Protein AF-A0A939BSU2-F1 (afdb_monomer_lite)

Secondary structure (DSSP, 8-state):
---HHHHHHHHHHHHHHHHHHHHHHHHHHTTTTTTT--HHHHHHHHHHHHHHHHHHHHHHHHHHHT-SS-------TTTS-----HHHIIIIIHHHHHTTTTTTTHHHHHHHTT----TT-STT---EEEESS-HHHH--SHHHHHHH-S---S---SEEEE-SS-EEEEEE-SS----HHHHHHHHHHHHHHHHHHHHHTT--GGGEEEEEEE-HHHHHHTGGG-TTSEEEEHHHHHHHHTTTS-HHHHHHHHHHHHTHHHHS------TT-SEEEEHHHHHHHHTSSS-S-SEEE-TTGGG-HHHHHHHHTSGGGTSEEEEESSPPPTT-TTEEEHHHHHHHHHTTS--

Organism: NCBI:txid2803858

Sequence (351 aa):
MTSHEDLHQTATHAQHLFERAAGIAEQVAKGEWDDNLSEGEATNLAAALSEAAEVARAVRADAGALKHGAPVDVQWRGLLPLNRKERFYTGTVFPALTTSTGFWHLPRLLDLFGLDVDAQAGSSAQVQFLTEYGFAESVYTDADKAKWGEEFTRETPDIVLVGCDWLLAIEAKMFHAPSAASLNEQMAAQAPIIEHWRQVLDLPTENVAHALLLPERLATRERNGLTSHLVVTWEALLDAFRPVAPPYWTSVLAEALERHEELESKTISMPNAQGRMTGAEIVADALSPSPLVAFVGRVGGATGARFAEDISTGTWQSALYQVRAEPVAASNPNWMPVEAFLHAVGDQSAP

Structure (mmCIF, N/CA/C/O backbone):
data_AF-A0A939BSU2-F1
#
_entry.id   AF-A0A939BSU2-F1
#
loop_
_atom_site.group_PDB
_atom_site.id
_atom_site.type_symbol
_atom_site.label_atom_id
_atom_site.label_alt_id
_atom_site.label_comp_id
_atom_site.label_asym_id
_atom_site.label_entity_id
_atom_site.label_seq_id
_atom_site.pdbx_PDB_ins_code
_atom_site.Cartn_x
_atom_site.Cartn_y
_atom_site.Cartn_z
_atom_site.occupancy
_atom_site.B_iso_or_equiv
_atom_site.auth_seq_id
_atom_site.auth_comp_id
_atom_site.auth_asym_id
_atom_site.auth_atom_id
_atom_site.pdbx_PDB_model_num
ATOM 1 N N . MET A 1 1 ? 19.139 32.001 -25.162 1.00 39.94 1 MET A N 1
ATOM 2 C CA . MET A 1 1 ? 17.991 31.295 -24.564 1.00 39.94 1 MET A CA 1
ATOM 3 C C . MET A 1 1 ? 17.344 30.505 -25.679 1.00 39.94 1 MET A C 1
ATOM 5 O O . MET A 1 1 ? 16.691 31.109 -26.517 1.00 39.94 1 MET A O 1
ATOM 9 N N . THR A 1 2 ? 17.622 29.208 -25.752 1.00 43.38 2 THR A N 1
ATOM 10 C CA . THR A 1 2 ? 16.881 28.266 -26.601 1.00 43.38 2 THR A CA 1
ATOM 11 C C . THR A 1 2 ? 15.435 28.250 -26.111 1.00 43.38 2 THR A C 1
ATOM 13 O O . THR A 1 2 ? 15.200 28.248 -24.900 1.00 43.38 2 THR A O 1
ATOM 16 N N . SER A 1 3 ? 14.470 28.364 -27.018 1.00 48.41 3 SER A N 1
ATOM 17 C CA . SER A 1 3 ? 13.062 28.442 -26.634 1.00 48.41 3 SER A CA 1
ATOM 18 C C . SER A 1 3 ? 12.576 27.080 -26.116 1.00 48.41 3 SER A C 1
ATOM 20 O O . SER A 1 3 ? 13.133 26.035 -26.449 1.00 48.41 3 SER A O 1
ATOM 22 N N . HIS A 1 4 ? 11.530 27.069 -25.285 1.00 42.72 4 HIS A N 1
ATOM 23 C CA . HIS A 1 4 ? 10.908 25.827 -24.795 1.00 42.72 4 HIS A CA 1
ATOM 24 C C . HIS A 1 4 ? 10.421 24.921 -25.947 1.00 42.72 4 HIS A C 1
ATOM 26 O O . HIS A 1 4 ? 10.348 23.702 -25.799 1.00 42.72 4 HIS A O 1
ATOM 32 N N . GLU A 1 5 ? 10.119 25.528 -27.095 1.00 43.44 5 GLU A N 1
ATOM 33 C CA . GLU A 1 5 ? 9.722 24.864 -28.335 1.00 43.44 5 GLU A CA 1
ATOM 34 C C . GLU A 1 5 ? 10.910 24.136 -28.990 1.00 43.44 5 GLU A C 1
ATOM 36 O O . GLU A 1 5 ? 10.767 22.984 -29.400 1.00 43.44 5 GLU A O 1
ATOM 41 N N . ASP A 1 6 ? 12.109 24.732 -28.956 1.00 48.25 6 ASP A N 1
ATOM 42 C CA . ASP A 1 6 ? 13.346 24.120 -29.469 1.00 48.25 6 ASP A CA 1
ATOM 43 C C . ASP A 1 6 ? 13.756 22.885 -28.652 1.00 48.25 6 ASP A C 1
ATOM 45 O O . ASP A 1 6 ? 14.206 21.882 -29.208 1.00 48.25 6 ASP A O 1
ATOM 49 N N . LEU A 1 7 ? 13.565 22.916 -27.327 1.00 48.91 7 LEU A N 1
ATOM 50 C CA . LEU A 1 7 ? 13.857 21.775 -26.450 1.00 48.91 7 LEU A CA 1
ATOM 51 C C . LEU A 1 7 ? 12.881 20.615 -26.670 1.00 48.91 7 LEU A C 1
ATOM 53 O O . LEU A 1 7 ? 13.300 19.459 -26.693 1.00 48.91 7 LEU A O 1
ATOM 57 N N . HIS A 1 8 ? 11.592 20.907 -26.868 1.00 47.97 8 HIS A N 1
ATOM 58 C CA . HIS A 1 8 ? 10.594 19.876 -27.147 1.00 47.97 8 HIS A CA 1
ATOM 59 C C . HIS A 1 8 ? 10.802 19.236 -28.526 1.00 47.97 8 HIS A C 1
ATOM 61 O O . HIS A 1 8 ? 10.727 18.012 -28.651 1.00 47.97 8 HIS A O 1
ATOM 67 N N . GLN A 1 9 ? 11.141 20.033 -29.545 1.00 56.09 9 GLN A N 1
ATOM 68 C CA . GLN A 1 9 ? 11.504 19.518 -30.868 1.00 56.09 9 GLN A CA 1
ATOM 69 C C . GLN A 1 9 ? 12.780 18.674 -30.816 1.00 56.09 9 GLN A C 1
ATOM 71 O O . GLN A 1 9 ? 12.811 17.586 -31.387 1.00 56.09 9 GLN A O 1
ATOM 76 N N . THR A 1 10 ? 13.796 19.116 -30.069 1.00 53.03 10 THR A N 1
ATOM 77 C CA . THR A 1 10 ? 15.049 18.365 -29.893 1.00 53.03 10 THR A CA 1
ATOM 78 C C . THR A 1 10 ? 14.813 17.036 -29.170 1.00 53.03 10 THR A C 1
ATOM 80 O O . THR A 1 10 ? 15.329 16.007 -29.600 1.00 53.03 10 THR A O 1
ATOM 83 N N . ALA A 1 11 ? 13.987 17.021 -28.119 1.00 51.94 11 ALA A N 1
ATOM 84 C CA . ALA A 1 11 ? 13.641 15.801 -27.389 1.00 51.94 11 ALA A CA 1
ATOM 85 C C . ALA A 1 11 ? 12.822 14.820 -28.244 1.00 51.94 11 ALA A C 1
ATOM 87 O O . ALA A 1 11 ? 13.119 13.628 -28.267 1.00 51.94 11 ALA A O 1
ATOM 88 N N . THR A 1 12 ? 11.840 15.324 -28.995 1.00 59.09 12 THR A N 1
ATOM 89 C CA . THR A 1 12 ? 11.012 14.513 -29.904 1.00 59.09 12 THR A CA 1
ATOM 90 C C . THR A 1 12 ? 11.851 13.930 -31.043 1.00 59.09 12 THR A C 1
ATOM 92 O O . THR A 1 12 ? 11.707 12.762 -31.402 1.00 59.09 12 THR A O 1
ATOM 95 N N . HIS A 1 13 ? 12.781 14.719 -31.587 1.00 61.06 13 HIS A N 1
ATOM 96 C CA . HIS A 1 13 ? 13.711 14.266 -32.616 1.00 61.06 13 HIS A CA 1
ATOM 97 C C . HIS A 1 13 ? 14.684 13.204 -32.084 1.00 61.06 13 HIS A C 1
ATOM 99 O O . HIS A 1 13 ? 14.884 12.177 -32.731 1.00 61.06 13 HIS A O 1
ATOM 105 N N . ALA A 1 14 ? 15.223 13.402 -30.876 1.00 54.22 14 ALA A N 1
ATOM 106 C CA . ALA A 1 14 ? 16.077 12.423 -30.210 1.00 54.22 14 ALA A CA 1
ATOM 107 C C . ALA A 1 14 ? 15.332 11.107 -29.947 1.00 54.22 14 ALA A C 1
ATOM 109 O O . ALA A 1 14 ? 15.858 10.039 -30.250 1.00 54.22 14 ALA A O 1
ATOM 110 N N . GLN A 1 15 ? 14.096 11.171 -29.445 1.00 54.06 15 GLN A N 1
ATOM 111 C CA . GLN A 1 15 ? 13.275 9.990 -29.188 1.00 54.06 15 GLN A CA 1
ATOM 112 C C . GLN A 1 15 ? 13.019 9.183 -30.469 1.00 54.06 15 GLN A C 1
ATOM 114 O O . GLN A 1 15 ? 13.263 7.979 -30.485 1.00 54.06 15 GLN A O 1
ATOM 119 N N . HIS A 1 16 ? 12.643 9.842 -31.568 1.00 64.19 16 HIS A N 1
ATOM 120 C CA . HIS A 1 16 ? 12.475 9.173 -32.861 1.00 64.19 16 HIS A CA 1
ATOM 121 C C . HIS A 1 16 ? 13.766 8.527 -33.384 1.00 64.19 16 HIS A C 1
ATOM 123 O O . HIS A 1 16 ? 13.722 7.447 -33.976 1.00 64.19 16 HIS A O 1
ATOM 129 N N . LEU A 1 17 ? 14.922 9.165 -33.173 1.00 57.62 17 LEU A N 1
ATOM 130 C CA . LEU A 1 17 ? 16.220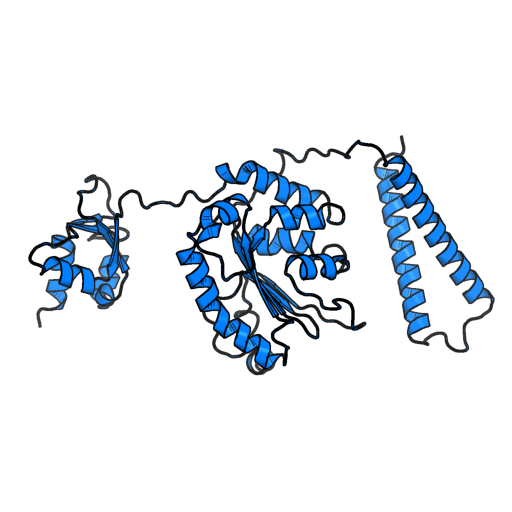 8.599 -33.547 1.00 57.62 17 LEU A CA 1
ATOM 131 C C . LEU A 1 17 ? 16.564 7.364 -32.707 1.00 57.62 17 LEU A C 1
ATOM 133 O O . LEU A 1 17 ? 17.038 6.373 -33.263 1.00 57.62 17 LEU A O 1
ATOM 137 N N . PHE A 1 18 ? 16.285 7.386 -31.401 1.00 57.56 18 PHE A N 1
ATOM 138 C CA . PHE A 1 18 ? 16.507 6.237 -30.523 1.00 57.56 18 PHE A CA 1
ATOM 139 C C . PHE A 1 18 ? 15.568 5.075 -30.833 1.00 57.56 18 PHE A C 1
ATOM 141 O O . PHE A 1 18 ? 16.036 3.945 -30.909 1.00 57.56 18 PHE A O 1
ATOM 148 N N . GLU A 1 19 ? 14.283 5.331 -31.077 1.00 63.06 19 GLU A N 1
ATOM 149 C CA . GLU A 1 19 ? 13.313 4.301 -31.474 1.00 63.06 19 GLU A CA 1
ATOM 150 C C . GLU A 1 19 ? 13.714 3.642 -32.800 1.00 63.06 19 GLU A C 1
ATOM 152 O O . GLU A 1 19 ? 13.692 2.418 -32.930 1.00 63.06 19 GLU A O 1
ATOM 157 N N . ARG A 1 20 ? 14.172 4.441 -33.771 1.00 66.12 20 ARG A N 1
ATOM 158 C CA . ARG A 1 20 ? 14.670 3.930 -35.051 1.00 66.12 20 ARG A CA 1
ATOM 159 C C . ARG A 1 20 ? 15.962 3.124 -34.889 1.00 66.12 20 ARG A C 1
ATOM 161 O O . ARG A 1 20 ? 16.087 2.063 -35.494 1.00 66.12 20 ARG A O 1
ATOM 168 N N . ALA A 1 21 ? 16.915 3.602 -34.090 1.00 60.22 21 ALA A N 1
ATOM 169 C CA . ALA A 1 21 ? 18.177 2.902 -33.847 1.00 60.22 21 ALA A CA 1
ATOM 170 C C . ALA A 1 21 ? 17.975 1.599 -33.054 1.00 60.22 21 ALA A C 1
ATOM 172 O O . ALA A 1 21 ? 18.582 0.584 -33.390 1.00 60.22 21 ALA A O 1
ATOM 173 N N . ALA A 1 22 ? 17.090 1.609 -32.053 1.00 58.53 22 ALA A N 1
ATOM 174 C CA . ALA A 1 22 ? 16.716 0.432 -31.274 1.00 58.53 22 ALA A CA 1
ATOM 175 C C . ALA A 1 22 ? 15.999 -0.609 -32.141 1.00 58.53 22 ALA A C 1
ATOM 177 O O . ALA A 1 22 ? 16.361 -1.780 -32.093 1.00 58.53 22 ALA A O 1
ATOM 178 N N . GLY A 1 23 ? 15.066 -0.180 -32.999 1.00 66.31 23 GLY A N 1
ATOM 179 C CA . GLY A 1 23 ? 14.386 -1.074 -33.937 1.00 66.31 23 GLY A CA 1
ATOM 180 C C . GLY A 1 23 ? 15.348 -1.754 -34.913 1.00 66.31 23 GLY A C 1
ATOM 181 O O . GLY A 1 23 ? 15.236 -2.951 -35.150 1.00 66.31 23 GLY A O 1
ATOM 182 N N . ILE A 1 24 ? 16.346 -1.032 -35.435 1.00 61.44 24 ILE A N 1
ATOM 183 C CA . ILE A 1 24 ? 17.353 -1.632 -36.326 1.00 61.44 24 ILE A CA 1
ATOM 184 C C . ILE A 1 24 ? 18.288 -2.575 -35.550 1.00 61.44 24 ILE A C 1
ATOM 186 O O . ILE A 1 24 ? 18.590 -3.665 -36.030 1.00 61.44 24 ILE A O 1
ATOM 190 N N . ALA A 1 25 ? 18.716 -2.202 -34.339 1.00 58.84 25 ALA A N 1
ATOM 191 C CA . ALA A 1 25 ? 19.544 -3.064 -33.492 1.00 58.84 25 ALA A CA 1
ATOM 192 C C . ALA A 1 25 ? 18.823 -4.367 -33.104 1.00 58.84 25 ALA A C 1
ATOM 194 O O . ALA A 1 25 ? 19.443 -5.428 -33.079 1.00 58.84 25 ALA A O 1
ATOM 195 N N . GLU A 1 26 ? 17.514 -4.302 -32.853 1.00 58.69 26 GLU A N 1
ATOM 196 C CA . GLU A 1 26 ? 16.674 -5.463 -32.564 1.00 58.69 26 GLU A CA 1
ATOM 197 C C . GLU A 1 26 ? 16.555 -6.403 -33.775 1.00 58.69 26 GLU A C 1
ATOM 199 O O . GLU A 1 26 ? 16.689 -7.615 -33.619 1.00 58.69 26 GLU A O 1
ATOM 204 N N . GLN A 1 27 ? 16.369 -5.866 -34.986 1.00 63.50 27 GLN A N 1
ATOM 205 C CA . GLN A 1 27 ? 16.314 -6.669 -36.216 1.00 63.50 27 GLN A CA 1
ATOM 206 C C . GLN A 1 27 ? 17.657 -7.352 -36.520 1.00 63.50 27 GLN A C 1
ATOM 208 O O . GLN A 1 27 ? 17.691 -8.521 -36.904 1.00 63.50 27 GLN A O 1
ATOM 213 N N . VAL A 1 28 ? 18.776 -6.655 -36.290 1.00 59.94 28 VAL A N 1
ATOM 214 C CA . VAL A 1 28 ? 20.124 -7.237 -36.405 1.00 59.94 28 VAL A CA 1
ATOM 215 C C . VAL A 1 28 ? 20.338 -8.334 -35.356 1.00 59.94 28 VAL A C 1
ATOM 217 O O . VAL A 1 28 ? 20.824 -9.409 -35.690 1.00 59.94 28 VAL A O 1
ATOM 220 N N . ALA A 1 29 ? 19.928 -8.117 -34.101 1.00 54.94 29 ALA A N 1
ATOM 221 C CA . ALA A 1 29 ? 20.049 -9.119 -33.036 1.00 54.94 29 ALA A CA 1
ATOM 222 C C . ALA A 1 29 ? 19.188 -10.373 -33.280 1.00 54.94 29 ALA A C 1
ATOM 224 O O . ALA A 1 29 ? 19.535 -11.457 -32.813 1.00 54.94 29 ALA A O 1
ATOM 225 N N . LYS A 1 30 ? 18.086 -10.238 -34.025 1.00 60.97 30 LYS A N 1
ATOM 226 C CA . LYS A 1 30 ? 17.229 -11.351 -34.462 1.00 60.97 30 LYS A CA 1
ATOM 227 C C . LYS A 1 30 ? 17.764 -12.094 -35.694 1.00 60.97 30 LYS A C 1
ATOM 229 O O . LYS A 1 30 ? 17.111 -13.029 -36.150 1.00 60.97 30 LYS A O 1
ATOM 234 N N . GLY A 1 31 ? 18.925 -11.701 -36.228 1.00 55.19 31 GLY A N 1
ATOM 235 C CA . GLY A 1 31 ? 19.515 -12.305 -37.426 1.00 55.19 31 GLY A CA 1
ATOM 236 C C . GLY A 1 31 ? 18.728 -12.008 -38.705 1.00 55.19 31 GLY A C 1
ATOM 237 O O . GLY A 1 31 ? 18.962 -12.627 -39.737 1.00 55.19 31 GLY A O 1
ATOM 238 N N . GLU A 1 32 ? 17.795 -11.046 -38.676 1.00 67.31 32 GLU A N 1
ATOM 239 C CA . GLU A 1 32 ? 16.955 -10.697 -39.836 1.00 67.31 32 GLU A CA 1
ATOM 240 C C . GLU A 1 32 ? 17.769 -10.064 -40.979 1.00 67.31 32 GLU A C 1
ATOM 242 O O . GLU A 1 32 ? 17.277 -9.917 -42.096 1.00 67.31 32 GLU A O 1
ATOM 247 N N . TRP A 1 33 ? 19.024 -9.711 -40.693 1.00 62.66 33 TRP A N 1
ATOM 248 C CA . TRP A 1 33 ? 19.972 -9.091 -41.614 1.00 62.66 33 TRP A CA 1
ATOM 249 C C . TRP A 1 33 ? 21.199 -9.971 -41.901 1.00 62.66 33 TRP A C 1
ATOM 251 O O . TRP A 1 33 ? 22.128 -9.512 -42.575 1.00 62.66 33 TRP A O 1
ATOM 261 N N . ASP A 1 34 ? 21.211 -11.221 -41.425 1.00 55.00 34 ASP A N 1
ATOM 262 C CA . ASP A 1 34 ? 22.290 -12.161 -41.728 1.00 55.00 34 ASP A CA 1
ATOM 263 C C . ASP A 1 34 ? 22.336 -12.404 -43.252 1.00 55.00 34 ASP A C 1
ATOM 265 O O . ASP A 1 34 ? 21.318 -12.651 -43.900 1.00 55.00 34 ASP A O 1
ATOM 269 N N . ASP A 1 35 ? 23.526 -12.240 -43.836 1.00 58.16 35 ASP A N 1
ATOM 270 C CA . ASP A 1 35 ? 23.846 -12.308 -45.275 1.00 58.16 35 ASP A CA 1
ATOM 271 C C . ASP A 1 35 ? 23.296 -11.194 -46.200 1.00 58.16 35 ASP A C 1
ATOM 273 O O . ASP A 1 35 ? 23.547 -11.239 -47.406 1.00 58.16 35 ASP A O 1
ATOM 277 N N . ASN A 1 36 ? 22.631 -10.152 -45.676 1.00 57.78 36 ASN A N 1
ATOM 278 C CA . ASN A 1 36 ? 22.066 -9.054 -46.489 1.00 57.78 36 ASN A CA 1
ATOM 279 C C . ASN A 1 36 ? 22.486 -7.635 -46.074 1.00 57.78 36 ASN A C 1
ATOM 281 O O . ASN A 1 36 ? 22.012 -6.671 -46.666 1.00 57.78 36 ASN A O 1
ATOM 285 N N . LEU A 1 37 ? 23.389 -7.474 -45.106 1.00 61.25 37 LEU A N 1
ATOM 286 C CA . LEU A 1 37 ? 23.930 -6.161 -44.747 1.00 61.25 37 LEU A CA 1
ATOM 287 C C . LEU A 1 37 ? 24.902 -5.680 -45.833 1.00 61.25 37 LEU A C 1
ATOM 289 O O . LEU A 1 37 ? 26.101 -5.967 -45.797 1.00 61.25 37 LEU A O 1
ATOM 293 N N . SER A 1 38 ? 24.391 -4.951 -46.827 1.00 65.06 38 SER A N 1
ATOM 294 C CA . SER A 1 38 ? 25.258 -4.306 -47.809 1.00 65.06 38 SER A CA 1
ATOM 295 C C . SER A 1 38 ? 26.176 -3.289 -47.118 1.00 65.06 38 SER A C 1
ATOM 297 O O . SER A 1 38 ? 25.833 -2.700 -46.090 1.00 65.06 38 SER A O 1
ATOM 299 N N . GLU A 1 39 ? 27.352 -3.028 -47.692 1.00 59.47 39 GLU A N 1
ATOM 300 C CA . GLU A 1 39 ? 28.305 -2.039 -47.155 1.00 59.47 39 GLU A CA 1
ATOM 301 C C . GLU A 1 39 ? 27.661 -0.646 -46.984 1.00 59.47 39 GLU A C 1
ATOM 303 O O . GLU A 1 39 ? 27.964 0.088 -46.040 1.00 59.47 39 GLU A O 1
ATOM 308 N N . GLY A 1 40 ? 26.696 -0.311 -47.849 1.00 62.31 40 GLY A N 1
ATOM 309 C CA . GLY A 1 40 ? 25.895 0.908 -47.747 1.00 62.31 40 GLY A CA 1
ATOM 310 C C . GLY A 1 40 ? 24.950 0.915 -46.544 1.00 62.31 40 GLY A C 1
ATOM 311 O O . GLY A 1 40 ? 24.850 1.926 -45.854 1.00 62.31 40 GLY A O 1
ATOM 312 N N . GLU A 1 41 ? 24.290 -0.202 -46.243 1.00 57.78 41 GLU A N 1
ATOM 313 C CA . GLU A 1 41 ? 23.411 -0.333 -45.072 1.00 57.78 41 GLU A CA 1
ATOM 314 C C . GLU A 1 41 ? 24.200 -0.344 -43.762 1.00 57.78 41 GLU A C 1
ATOM 316 O O . GLU A 1 41 ? 23.799 0.324 -42.809 1.00 57.78 41 GLU A O 1
ATOM 321 N N . ALA A 1 42 ? 25.371 -0.988 -43.738 1.00 60.31 42 ALA A N 1
ATOM 322 C CA . ALA A 1 42 ? 26.287 -0.942 -42.599 1.00 60.31 42 ALA A CA 1
ATOM 323 C C . ALA A 1 42 ? 26.791 0.488 -42.337 1.00 60.31 42 ALA A C 1
ATOM 325 O O . ALA A 1 42 ? 26.827 0.945 -41.194 1.00 60.31 42 ALA A O 1
ATOM 326 N N . THR A 1 43 ? 27.116 1.226 -43.402 1.00 64.38 43 THR A N 1
ATOM 327 C CA . THR A 1 43 ? 27.529 2.635 -43.317 1.00 64.38 43 THR A CA 1
ATOM 328 C C . THR A 1 43 ? 26.383 3.528 -42.837 1.00 64.38 43 THR A C 1
ATOM 330 O O . THR A 1 43 ? 26.590 4.383 -41.977 1.00 64.38 43 THR A O 1
ATOM 333 N N . ASN A 1 44 ? 25.160 3.304 -43.325 1.00 60.12 44 ASN A N 1
ATOM 334 C CA . ASN A 1 44 ? 23.973 4.043 -42.891 1.00 60.12 44 ASN A CA 1
ATOM 335 C C . ASN A 1 44 ? 23.622 3.765 -41.422 1.00 60.12 44 ASN A C 1
ATOM 337 O O . ASN A 1 44 ? 23.246 4.688 -40.701 1.00 60.12 44 ASN A O 1
ATOM 341 N N . LEU A 1 45 ? 23.784 2.523 -40.957 1.00 61.19 45 LEU A N 1
ATOM 342 C CA . LEU A 1 45 ? 23.608 2.152 -39.553 1.00 61.19 45 LEU A CA 1
ATOM 343 C C . LEU A 1 45 ? 24.682 2.792 -38.663 1.00 61.19 45 LEU A C 1
ATOM 345 O O . LEU A 1 45 ? 24.357 3.382 -37.635 1.00 61.19 45 LEU A O 1
ATOM 349 N N . ALA A 1 46 ? 25.951 2.742 -39.074 1.00 65.06 46 ALA A N 1
ATOM 350 C CA . ALA A 1 46 ? 27.046 3.392 -38.358 1.00 65.06 46 ALA A CA 1
ATOM 351 C C . ALA A 1 46 ? 26.863 4.918 -38.283 1.00 65.06 46 ALA A C 1
ATOM 353 O O . ALA A 1 46 ? 27.141 5.522 -37.244 1.00 65.06 46 ALA A O 1
ATOM 354 N N . ALA A 1 47 ? 26.353 5.537 -39.352 1.00 66.50 47 ALA A N 1
ATOM 355 C CA . ALA A 1 47 ? 26.010 6.954 -39.384 1.00 66.50 47 ALA A CA 1
ATOM 356 C C . ALA A 1 47 ? 24.843 7.276 -38.438 1.00 66.50 47 ALA A C 1
ATOM 358 O O . ALA A 1 47 ? 24.968 8.193 -37.632 1.00 66.50 47 ALA A O 1
ATOM 359 N N . ALA A 1 48 ? 23.765 6.486 -38.458 1.00 57.03 48 ALA A N 1
ATOM 360 C CA . ALA A 1 48 ? 22.611 6.672 -37.576 1.00 57.03 48 ALA A CA 1
ATOM 361 C C . ALA A 1 48 ? 22.964 6.482 -36.089 1.00 57.03 48 ALA A C 1
ATOM 363 O O . ALA A 1 48 ? 22.536 7.263 -35.244 1.00 57.03 48 ALA A O 1
ATOM 364 N N . LEU A 1 49 ? 23.788 5.481 -35.758 1.00 63.41 49 LEU A N 1
ATOM 365 C CA . LEU A 1 49 ? 24.287 5.267 -34.396 1.00 63.41 49 LEU A CA 1
ATOM 366 C C . LEU A 1 49 ? 25.244 6.380 -33.957 1.00 63.41 49 LEU A C 1
ATOM 368 O O . LEU A 1 49 ? 25.202 6.804 -32.803 1.00 63.41 49 LEU A O 1
ATOM 372 N N . SER A 1 50 ? 26.083 6.883 -34.866 1.00 67.19 50 SER A N 1
ATOM 373 C CA . SER A 1 50 ? 26.964 8.023 -34.586 1.00 67.19 50 SER A CA 1
ATOM 374 C C . SER A 1 50 ? 26.166 9.305 -34.360 1.00 67.19 50 SER A C 1
ATOM 376 O O . SER A 1 50 ? 26.459 10.037 -33.421 1.00 67.19 50 SER A O 1
ATOM 378 N N . GLU A 1 51 ? 25.125 9.548 -35.156 1.00 61.50 51 GLU A N 1
ATOM 379 C CA . GLU A 1 51 ? 24.204 10.675 -34.997 1.00 61.50 51 GLU A CA 1
ATOM 380 C C . GLU A 1 51 ? 23.433 10.577 -33.675 1.00 61.50 51 GLU A C 1
ATOM 382 O O . GLU A 1 51 ? 23.426 11.531 -32.901 1.00 61.50 51 GLU A O 1
ATOM 387 N N . ALA A 1 52 ? 22.895 9.402 -33.334 1.00 54.28 52 ALA A N 1
ATOM 388 C CA . ALA A 1 52 ? 22.264 9.163 -32.037 1.00 54.28 52 ALA A CA 1
ATOM 389 C C . ALA A 1 52 ? 23.247 9.371 -30.870 1.00 54.28 52 ALA A C 1
ATOM 391 O O . ALA A 1 52 ? 22.885 9.956 -29.850 1.00 54.28 52 ALA A O 1
ATOM 392 N N . ALA A 1 53 ? 24.508 8.952 -31.015 1.00 58.88 53 ALA A N 1
ATOM 393 C CA . ALA A 1 53 ? 25.550 9.168 -30.014 1.00 58.88 53 ALA A CA 1
ATOM 394 C C . ALA A 1 53 ? 25.983 10.640 -29.899 1.00 58.88 53 ALA A C 1
ATOM 396 O O . ALA A 1 53 ? 26.343 11.077 -28.804 1.00 58.88 53 ALA A O 1
ATOM 397 N N . GLU A 1 54 ? 25.974 11.407 -30.993 1.00 63.44 54 GLU A N 1
ATOM 398 C CA . GLU A 1 54 ? 26.204 12.858 -30.984 1.00 63.44 54 GLU A CA 1
ATOM 399 C C . GLU A 1 54 ? 25.025 13.598 -30.351 1.00 63.44 54 GLU A C 1
ATOM 401 O O . GLU A 1 54 ? 25.247 14.450 -29.499 1.00 63.44 54 GLU A O 1
ATOM 406 N N . VAL A 1 55 ? 23.779 13.224 -30.658 1.00 54.94 55 VAL A N 1
ATOM 407 C CA . VAL A 1 55 ? 22.580 13.767 -29.999 1.00 54.94 55 VAL A CA 1
ATOM 408 C C . VAL A 1 55 ? 22.592 13.428 -28.509 1.00 54.94 55 VAL A C 1
ATOM 410 O O . VAL A 1 55 ? 22.389 14.311 -27.682 1.00 54.94 55 VAL A O 1
ATOM 413 N N . ALA A 1 56 ? 22.932 12.192 -28.131 1.00 54.66 56 ALA A N 1
ATOM 414 C CA . ALA A 1 56 ? 23.113 11.805 -26.733 1.00 54.66 56 ALA A CA 1
ATOM 415 C C . ALA A 1 56 ? 24.206 12.638 -26.048 1.00 54.66 56 ALA A C 1
ATOM 417 O O . ALA A 1 56 ? 24.039 13.058 -24.905 1.00 54.66 56 ALA A O 1
ATOM 418 N N . ARG A 1 57 ? 25.329 12.896 -26.735 1.00 58.75 57 ARG A N 1
ATOM 419 C CA . ARG A 1 57 ? 26.420 13.738 -26.226 1.00 58.75 57 ARG A CA 1
ATOM 420 C C . ARG A 1 57 ? 26.028 15.207 -26.134 1.00 58.75 57 ARG A C 1
ATOM 422 O O . ARG A 1 57 ? 26.391 15.823 -25.142 1.00 58.75 57 ARG A O 1
ATOM 429 N N . ALA A 1 58 ? 25.269 15.741 -27.085 1.00 53.38 58 ALA A N 1
ATOM 430 C CA . ALA A 1 58 ? 24.748 17.104 -27.074 1.00 53.38 58 ALA A CA 1
ATOM 431 C C . ALA A 1 58 ? 23.722 17.288 -25.952 1.00 53.38 58 ALA A C 1
ATOM 433 O O . ALA A 1 58 ? 23.874 18.192 -25.142 1.00 53.38 58 ALA A O 1
ATOM 434 N N . VAL A 1 59 ? 22.776 16.357 -25.795 1.00 54.06 59 VAL A N 1
ATOM 435 C CA . VAL A 1 59 ? 21.845 16.311 -24.656 1.00 54.06 59 VAL A CA 1
ATOM 436 C C . VAL A 1 59 ? 22.609 16.182 -23.339 1.00 54.06 59 VAL A C 1
ATOM 438 O O . VAL A 1 59 ? 22.259 16.832 -22.362 1.00 54.06 59 VAL A O 1
ATOM 441 N N . ARG A 1 60 ? 23.691 15.395 -23.287 1.00 51.44 60 ARG A N 1
ATOM 442 C CA . ARG A 1 60 ? 24.540 15.260 -22.093 1.00 51.44 60 ARG A CA 1
ATOM 443 C C . ARG A 1 60 ? 25.413 16.490 -21.834 1.00 51.44 60 ARG A C 1
ATOM 445 O O . ARG A 1 60 ? 25.741 16.743 -20.679 1.00 51.44 60 ARG A O 1
ATOM 452 N N . ALA A 1 61 ? 25.801 17.231 -22.869 1.00 48.91 61 ALA A N 1
ATOM 453 C CA . ALA A 1 61 ? 26.554 18.478 -22.782 1.00 48.91 61 ALA A CA 1
ATOM 454 C C . ALA A 1 61 ? 25.646 19.644 -22.371 1.00 48.91 61 ALA A C 1
ATOM 456 O O . ALA A 1 61 ? 26.044 20.417 -21.508 1.00 48.91 61 ALA A O 1
ATOM 457 N N . ASP A 1 62 ? 24.406 19.692 -22.861 1.00 46.69 62 ASP A N 1
ATOM 458 C CA . ASP A 1 62 ? 23.355 20.606 -22.399 1.00 46.69 62 ASP A CA 1
ATOM 459 C C . ASP A 1 62 ? 22.890 20.245 -20.979 1.00 46.69 62 ASP A C 1
ATOM 461 O O . ASP A 1 62 ? 22.766 21.115 -20.121 1.00 46.69 62 ASP A O 1
ATOM 465 N N . ALA A 1 63 ? 22.765 18.954 -20.654 1.00 43.88 63 ALA A N 1
ATOM 466 C CA . ALA A 1 63 ? 22.584 18.483 -19.277 1.00 43.88 63 ALA A CA 1
ATOM 467 C C . ALA A 1 63 ? 23.827 18.739 -18.401 1.00 43.88 63 ALA A C 1
ATOM 469 O O . ALA A 1 63 ? 23.731 18.866 -17.182 1.00 43.88 63 ALA A O 1
ATOM 470 N N . GLY A 1 64 ? 25.006 18.835 -19.019 1.00 38.50 64 GLY A N 1
ATOM 471 C CA . GLY A 1 64 ? 26.264 19.249 -18.405 1.00 38.50 64 GLY A CA 1
ATOM 472 C C . GLY A 1 64 ? 26.320 20.756 -18.155 1.00 38.50 64 GLY A C 1
ATOM 473 O O . GLY A 1 64 ? 26.838 21.168 -17.125 1.00 38.50 64 GLY A O 1
ATOM 474 N N . ALA A 1 65 ? 25.717 21.569 -19.024 1.00 39.62 65 ALA A N 1
ATOM 475 C CA . ALA A 1 65 ? 25.472 22.992 -18.803 1.00 39.62 65 ALA A CA 1
ATOM 476 C C . ALA A 1 65 ? 24.380 23.228 -17.739 1.00 39.62 65 ALA A C 1
ATOM 478 O O . ALA A 1 65 ? 24.390 24.255 -17.066 1.00 39.62 65 ALA A O 1
ATOM 479 N N . LEU A 1 66 ? 23.505 22.240 -17.514 1.00 41.91 66 LEU A N 1
ATOM 480 C CA . LEU A 1 66 ? 22.581 22.163 -16.375 1.00 41.91 66 LEU A CA 1
ATOM 481 C C . LEU A 1 66 ? 23.241 21.651 -15.075 1.00 41.91 66 LEU A C 1
ATOM 483 O O . LEU A 1 66 ? 22.595 21.635 -14.024 1.00 41.91 66 LEU A O 1
ATOM 487 N N . LYS A 1 67 ? 24.540 21.300 -15.075 1.00 36.19 67 LYS A N 1
ATOM 488 C CA . LYS A 1 67 ? 25.300 21.049 -13.837 1.00 36.19 67 LYS A CA 1
ATOM 489 C C . LYS A 1 67 ? 25.743 22.361 -13.190 1.00 36.19 67 LYS A C 1
ATOM 491 O O . LYS A 1 67 ? 26.922 22.682 -13.169 1.00 36.19 67 LYS A O 1
ATOM 496 N N . HIS A 1 68 ? 24.772 23.092 -12.654 1.00 33.75 68 HIS A N 1
ATOM 497 C CA . HIS A 1 68 ? 24.807 23.746 -11.343 1.00 33.75 68 HIS A CA 1
ATOM 498 C C . HIS A 1 68 ? 23.470 24.469 -11.125 1.00 33.75 68 HIS A C 1
ATOM 500 O O . HIS A 1 68 ? 23.275 25.591 -11.574 1.00 33.75 68 HIS A O 1
ATOM 506 N N . GLY A 1 69 ? 22.566 23.837 -10.373 1.00 37.88 69 GLY A N 1
ATOM 507 C CA . GLY A 1 69 ? 21.769 24.566 -9.385 1.00 37.88 69 GLY A CA 1
ATOM 508 C C . GLY A 1 69 ? 20.763 25.600 -9.887 1.00 37.88 69 GLY A C 1
ATOM 509 O O . GLY A 1 69 ? 20.586 26.620 -9.229 1.00 37.88 69 GLY A O 1
ATOM 510 N N . ALA A 1 70 ? 20.037 25.320 -10.960 1.00 30.12 70 ALA A N 1
ATOM 511 C CA . ALA A 1 70 ? 18.654 25.763 -11.004 1.00 30.12 70 ALA A CA 1
ATOM 512 C C . ALA A 1 70 ? 17.812 24.537 -11.354 1.00 30.12 70 ALA A C 1
ATOM 514 O O . ALA A 1 70 ? 17.912 24.053 -12.485 1.00 30.12 70 ALA A O 1
ATOM 515 N N . PRO A 1 71 ? 17.001 23.994 -10.425 1.00 36.72 71 PRO A N 1
ATOM 516 C CA . PRO A 1 71 ? 15.851 23.241 -10.886 1.00 36.72 71 PRO A CA 1
ATOM 517 C C . PRO A 1 71 ? 15.160 24.145 -11.910 1.00 36.72 71 PRO A C 1
ATOM 519 O O . PRO A 1 71 ? 15.061 25.358 -11.693 1.00 36.72 71 PRO A O 1
ATOM 522 N N . VAL A 1 72 ? 14.673 23.595 -13.024 1.00 39.69 72 VAL A N 1
ATOM 523 C CA . VAL A 1 72 ? 13.487 24.223 -13.603 1.00 39.69 72 VAL A CA 1
ATOM 524 C C . VAL A 1 72 ? 12.437 23.997 -12.527 1.00 39.69 72 VAL A C 1
ATOM 526 O O . VAL A 1 72 ? 11.775 22.964 -12.485 1.00 39.69 72 VAL A O 1
ATOM 529 N N . ASP A 1 73 ? 12.422 24.915 -11.563 1.00 40.91 73 ASP A N 1
ATOM 530 C CA . ASP A 1 73 ? 11.483 25.002 -10.470 1.00 40.91 73 ASP A CA 1
ATOM 531 C C . ASP A 1 73 ? 10.207 25.477 -11.144 1.00 40.91 73 ASP A C 1
ATOM 533 O O . ASP A 1 73 ? 9.774 26.621 -11.016 1.00 40.91 73 ASP A O 1
ATOM 537 N N . VAL A 1 74 ? 9.617 24.599 -11.958 1.00 43.72 74 VAL A N 1
ATOM 538 C CA . VAL A 1 74 ? 8.184 24.658 -12.120 1.00 43.72 74 VAL A CA 1
ATOM 539 C C . VAL A 1 74 ? 7.685 24.304 -10.732 1.00 43.72 74 VAL A C 1
ATOM 541 O O . VAL A 1 74 ? 7.527 23.133 -10.390 1.00 43.72 74 VAL A O 1
ATOM 544 N N . GLN A 1 75 ? 7.563 25.331 -9.887 1.00 45.19 75 GLN A N 1
ATOM 545 C CA . GLN A 1 75 ? 6.907 25.227 -8.603 1.00 45.19 75 GLN A CA 1
ATOM 546 C C . GLN A 1 75 ? 5.454 24.922 -8.912 1.00 45.19 75 GLN A C 1
ATOM 548 O O . GLN A 1 75 ? 4.600 25.794 -9.012 1.00 45.19 75 GLN A O 1
ATOM 553 N N . TRP A 1 76 ? 5.183 23.636 -9.077 1.00 50.88 76 TRP A N 1
ATOM 554 C CA . TRP A 1 76 ? 3.842 23.092 -9.042 1.00 50.88 76 TRP A CA 1
ATOM 55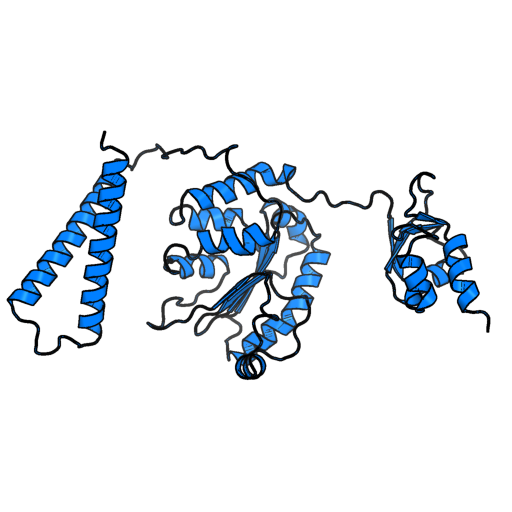5 C C . TRP A 1 76 ? 3.255 23.168 -7.617 1.00 50.88 76 TRP A C 1
ATOM 557 O O . TRP A 1 76 ? 2.081 22.850 -7.416 1.00 50.88 76 TRP A O 1
ATOM 567 N N . ARG A 1 77 ? 4.060 23.613 -6.635 1.00 47.06 77 ARG A N 1
ATOM 568 C CA . ARG A 1 77 ? 3.685 23.811 -5.233 1.00 47.06 77 ARG A CA 1
ATOM 569 C C . ARG A 1 77 ? 2.435 24.679 -5.125 1.00 47.06 77 ARG A C 1
ATOM 571 O O . ARG A 1 77 ? 2.379 25.778 -5.672 1.00 47.06 77 ARG A O 1
ATOM 578 N N . GLY A 1 78 ? 1.414 24.162 -4.448 1.00 48.75 78 GLY A N 1
ATOM 579 C CA . GLY A 1 78 ? 0.125 24.840 -4.277 1.00 48.75 78 GLY A CA 1
ATOM 580 C C . GLY A 1 78 ? -0.785 24.930 -5.515 1.00 48.75 78 GLY A C 1
ATOM 581 O O . GLY A 1 78 ? -1.899 25.435 -5.385 1.00 48.75 78 GLY A O 1
ATOM 582 N N . LEU A 1 79 ? -0.371 24.436 -6.692 1.00 55.53 79 LEU A N 1
ATOM 583 C CA . LEU A 1 79 ? -1.180 24.436 -7.927 1.00 55.53 79 LEU A CA 1
ATOM 584 C C . LEU A 1 79 ? -1.686 23.043 -8.330 1.00 55.53 79 LEU A C 1
ATOM 586 O O . LEU A 1 79 ? -2.572 22.935 -9.180 1.00 55.53 79 LEU A O 1
ATOM 590 N N . LEU A 1 80 ? -1.139 21.976 -7.744 1.00 61.28 80 LEU A N 1
ATOM 591 C CA . LEU A 1 80 ? -1.528 20.608 -8.078 1.00 61.28 80 LEU A CA 1
ATOM 592 C C . LEU A 1 80 ? -2.794 20.188 -7.323 1.00 61.28 80 LEU A C 1
ATOM 594 O O . LEU A 1 80 ? -2.853 20.324 -6.098 1.00 61.28 80 LEU A O 1
ATOM 598 N N . PRO A 1 81 ? -3.805 19.629 -8.013 1.00 65.81 81 PRO A N 1
ATOM 599 C CA . PRO A 1 81 ? -4.923 19.003 -7.330 1.00 65.81 81 PRO A CA 1
ATOM 600 C C . PRO A 1 81 ? -4.416 17.779 -6.557 1.00 65.81 81 PRO A C 1
ATOM 602 O O . PRO A 1 81 ? -3.967 16.799 -7.147 1.00 65.81 81 PRO A O 1
ATOM 605 N N . LEU A 1 82 ? -4.498 17.834 -5.227 1.00 77.31 82 LEU A N 1
ATOM 606 C CA . LEU A 1 82 ? -4.196 16.697 -4.360 1.00 77.31 82 LEU A CA 1
ATOM 607 C C . LEU A 1 82 ? -5.451 15.848 -4.174 1.00 77.31 82 LEU A C 1
ATOM 609 O O . LEU A 1 82 ? -6.540 16.360 -3.907 1.00 77.31 82 LEU A O 1
ATOM 613 N N . ASN A 1 83 ? -5.300 14.535 -4.296 1.00 79.38 83 ASN A N 1
ATOM 614 C CA . ASN A 1 83 ? -6.386 13.582 -4.130 1.00 79.38 83 ASN A CA 1
ATOM 615 C C . ASN A 1 83 ? -6.135 12.772 -2.865 1.00 79.38 83 ASN A C 1
ATOM 617 O O . ASN A 1 83 ? -5.127 12.102 -2.780 1.00 79.38 83 ASN A O 1
ATOM 621 N N . ARG A 1 84 ? -7.050 12.794 -1.894 1.00 82.12 84 ARG A N 1
ATOM 622 C CA . ARG A 1 84 ? -6.869 12.091 -0.609 1.00 82.12 84 ARG A CA 1
ATOM 623 C C . ARG A 1 84 ? -7.109 10.576 -0.662 1.00 82.12 84 ARG A C 1
ATOM 625 O O . ARG A 1 84 ? -7.025 9.916 0.367 1.00 82.12 84 ARG A O 1
ATOM 632 N N . LYS A 1 85 ? -7.473 10.016 -1.817 1.00 84.12 85 LYS A N 1
ATOM 633 C CA . LYS A 1 85 ? -7.754 8.580 -1.949 1.00 84.12 85 LYS A CA 1
ATOM 634 C C . LYS A 1 85 ? -6.452 7.788 -2.039 1.00 84.12 85 LYS A C 1
ATOM 636 O O . LYS A 1 85 ? -5.639 8.082 -2.907 1.00 84.12 85 LYS A O 1
ATOM 641 N N . GLU A 1 86 ? -6.307 6.744 -1.225 1.00 85.88 86 GLU A N 1
ATOM 642 C CA . GLU A 1 86 ? -5.134 5.845 -1.260 1.00 85.88 86 GLU A CA 1
ATOM 643 C C . GLU A 1 86 ? -4.918 5.262 -2.660 1.00 85.88 86 GLU A C 1
ATOM 645 O O . GLU A 1 86 ? -3.840 5.432 -3.227 1.00 85.88 86 GLU A O 1
ATOM 650 N N . ARG A 1 87 ? -6.015 4.807 -3.281 1.00 86.31 87 ARG A N 1
ATOM 651 C CA . ARG A 1 87 ? -6.124 4.358 -4.682 1.00 86.31 87 ARG A CA 1
ATOM 652 C C . ARG A 1 87 ? -5.418 5.238 -5.710 1.00 86.31 87 ARG A C 1
ATOM 654 O O . ARG A 1 87 ? -5.003 4.760 -6.757 1.00 86.31 87 ARG A O 1
ATOM 661 N N . PHE A 1 88 ? -5.386 6.553 -5.488 1.00 88.44 88 PHE A N 1
ATOM 662 C CA . PHE A 1 88 ? -4.737 7.477 -6.417 1.00 88.44 88 PHE A CA 1
ATOM 663 C C . PHE A 1 88 ? -3.213 7.357 -6.340 1.00 88.44 88 PHE A C 1
ATOM 665 O O . PHE A 1 88 ? -2.532 7.424 -7.360 1.00 88.44 88 PHE A O 1
ATOM 672 N N . TYR A 1 89 ? -2.661 7.141 -5.150 1.00 92.50 89 TYR A N 1
ATOM 673 C CA . TYR A 1 89 ? -1.221 6.976 -4.994 1.00 92.50 89 TYR A CA 1
ATOM 674 C C . TYR A 1 89 ? -0.777 5.591 -5.427 1.00 92.50 89 TYR A C 1
ATOM 676 O O . TYR A 1 89 ? 0.181 5.487 -6.183 1.00 92.50 89 TYR A O 1
ATOM 684 N N . THR A 1 90 ? -1.506 4.552 -5.032 1.00 91.12 90 THR A N 1
ATOM 685 C CA . THR A 1 90 ? -1.201 3.161 -5.388 1.00 91.12 90 THR A CA 1
ATOM 686 C C . THR A 1 90 ? -1.451 2.880 -6.869 1.00 91.12 90 THR A C 1
ATOM 688 O O . THR A 1 90 ? -0.606 2.288 -7.530 1.00 91.12 90 THR A O 1
ATOM 691 N N . GLY A 1 91 ? -2.562 3.372 -7.426 1.00 88.12 91 GLY A N 1
ATOM 692 C CA . GLY A 1 91 ? -2.986 3.110 -8.806 1.00 88.12 91 GLY A CA 1
ATOM 693 C C . GLY A 1 91 ? -2.597 4.165 -9.845 1.00 88.12 91 GLY A C 1
ATOM 694 O O . GLY A 1 91 ? -2.860 3.974 -11.029 1.00 88.12 91 GLY A O 1
ATOM 695 N N . THR A 1 92 ? -2.018 5.308 -9.459 1.00 89.25 92 THR A N 1
ATOM 696 C CA . THR A 1 92 ? -1.629 6.358 -10.427 1.00 89.25 92 THR A CA 1
ATOM 697 C C . THR A 1 92 ? -0.240 6.917 -10.163 1.00 89.25 92 THR A C 1
ATOM 699 O O . THR A 1 92 ? 0.607 6.851 -11.050 1.00 89.25 92 THR A O 1
ATOM 702 N N . VAL A 1 93 ? 0.033 7.423 -8.958 1.00 92.50 93 VAL A N 1
ATOM 703 C CA . VAL A 1 93 ? 1.335 8.051 -8.662 1.00 92.50 93 VAL A CA 1
ATOM 704 C C . VAL A 1 93 ? 2.465 7.019 -8.656 1.00 92.50 93 VAL A C 1
ATOM 706 O O . VAL A 1 93 ? 3.467 7.218 -9.333 1.00 92.50 93 VAL A O 1
ATOM 709 N N . PHE A 1 94 ? 2.304 5.902 -7.948 1.00 94.94 94 PHE A N 1
ATOM 710 C CA . PHE A 1 94 ? 3.311 4.845 -7.863 1.00 94.94 94 PHE A CA 1
ATOM 711 C C . PHE A 1 94 ? 3.664 4.249 -9.241 1.00 94.94 94 PHE A C 1
ATOM 713 O O . PHE A 1 94 ? 4.855 4.216 -9.564 1.00 94.94 94 PHE A O 1
ATOM 720 N N . PRO A 1 95 ? 2.700 3.846 -10.100 1.00 91.12 95 PRO A N 1
ATOM 721 C CA . PRO A 1 95 ? 3.012 3.382 -11.450 1.00 91.12 95 PRO A CA 1
ATOM 722 C C . PRO A 1 95 ? 3.736 4.460 -12.255 1.00 91.12 95 PRO A C 1
ATOM 724 O O . PRO A 1 95 ? 4.765 4.204 -12.868 1.00 91.12 95 PRO A O 1
ATOM 727 N N . ALA A 1 96 ? 3.264 5.707 -12.195 1.00 89.25 96 ALA A N 1
ATOM 728 C CA . ALA A 1 96 ? 3.867 6.787 -12.961 1.00 89.25 96 ALA A CA 1
ATOM 729 C C . ALA A 1 96 ? 5.293 7.156 -12.510 1.00 89.25 96 ALA A C 1
ATOM 731 O O . ALA A 1 96 ? 6.045 7.733 -13.293 1.00 89.25 96 ALA A O 1
ATOM 732 N N . LEU A 1 97 ? 5.677 6.820 -11.276 1.00 91.31 97 LEU A N 1
ATOM 733 C CA . LEU A 1 97 ? 7.060 6.913 -10.810 1.00 91.31 97 LEU A CA 1
ATOM 734 C C . LEU A 1 97 ? 7.898 5.715 -11.268 1.00 91.31 97 LEU A C 1
ATOM 736 O O . LEU A 1 97 ? 9.028 5.892 -11.712 1.00 91.31 97 LEU A O 1
ATOM 740 N N . THR A 1 98 ? 7.352 4.504 -11.158 1.00 90.50 98 THR A N 1
ATOM 741 C CA . THR A 1 98 ? 8.124 3.256 -11.265 1.00 90.50 98 THR A CA 1
ATOM 742 C C . THR A 1 98 ? 8.177 2.669 -12.677 1.00 90.50 98 THR A C 1
ATOM 744 O O . THR A 1 98 ? 9.123 1.952 -13.004 1.00 90.50 98 THR A O 1
ATOM 747 N N . THR A 1 99 ? 7.211 2.998 -13.540 1.00 84.62 99 THR A N 1
ATOM 748 C CA . THR A 1 99 ? 7.030 2.358 -14.855 1.00 84.62 99 THR A CA 1
ATOM 749 C C . THR A 1 99 ? 7.108 3.323 -16.041 1.00 84.62 99 THR A C 1
ATOM 751 O O . THR A 1 99 ? 7.073 2.870 -17.185 1.00 84.62 99 THR A O 1
ATOM 754 N N . SER A 1 100 ? 7.260 4.635 -15.816 1.00 80.44 100 SER A N 1
ATOM 755 C CA . SER A 1 100 ? 7.196 5.670 -16.869 1.00 80.44 100 SER A CA 1
ATOM 756 C C . SER A 1 100 ? 8.200 5.502 -18.011 1.00 80.44 100 SER A C 1
ATOM 758 O O . SER A 1 100 ? 8.005 6.061 -19.085 1.00 80.44 100 SER A O 1
ATOM 760 N N . THR A 1 101 ? 9.282 4.760 -17.782 1.00 78.50 101 THR A N 1
ATOM 761 C CA . THR A 1 101 ? 10.327 4.450 -18.767 1.00 78.50 101 THR A CA 1
ATOM 762 C C . THR A 1 101 ? 10.322 2.971 -19.162 1.00 78.50 101 THR A C 1
ATOM 764 O O . THR A 1 101 ? 11.375 2.386 -19.402 1.00 78.50 101 THR A O 1
ATOM 767 N N . GLY A 1 102 ? 9.146 2.334 -19.182 1.00 76.19 102 GLY A N 1
ATOM 768 C CA . GLY A 1 102 ? 9.008 0.928 -19.572 1.00 76.19 102 GLY A CA 1
ATOM 769 C C . GLY A 1 102 ? 9.750 -0.024 -18.633 1.00 76.19 102 GLY A C 1
ATOM 770 O O . GLY A 1 102 ? 10.420 -0.937 -19.095 1.00 76.19 102 GLY A O 1
ATOM 771 N N . PHE A 1 103 ? 9.674 0.218 -17.318 1.00 83.62 103 PHE A N 1
ATOM 772 C CA . PHE A 1 103 ? 10.348 -0.570 -16.271 1.00 83.62 103 PHE A CA 1
ATOM 773 C C . PHE A 1 103 ? 11.891 -0.550 -16.291 1.00 83.62 103 PHE A C 1
ATOM 775 O O . PHE A 1 103 ? 12.517 -1.299 -15.545 1.00 83.62 103 PHE A O 1
ATOM 782 N N . TRP A 1 104 ? 12.538 0.356 -17.036 1.00 81.94 104 TRP A N 1
ATOM 783 C CA . TRP A 1 104 ? 14.009 0.487 -17.043 1.00 81.94 104 TRP A CA 1
ATOM 784 C C . TRP A 1 104 ? 14.622 0.716 -15.645 1.00 81.94 104 TRP A C 1
ATOM 786 O O . TRP A 1 104 ? 15.777 0.387 -15.381 1.00 81.94 104 TRP A O 1
ATOM 796 N N . HIS A 1 105 ? 13.846 1.285 -14.721 1.00 85.81 105 HIS A N 1
ATOM 797 C CA . HIS A 1 105 ? 14.262 1.545 -13.341 1.00 85.81 105 HIS A CA 1
ATOM 798 C C . HIS A 1 105 ? 13.732 0.525 -12.327 1.00 85.81 105 HIS A C 1
ATOM 800 O O . HIS A 1 105 ? 13.902 0.734 -11.128 1.00 85.81 105 HIS A O 1
ATOM 806 N N . LEU A 1 106 ? 13.148 -0.585 -12.782 1.00 88.62 106 LEU A N 1
ATOM 807 C CA . LEU A 1 106 ? 12.626 -1.639 -11.915 1.00 88.62 106 LEU A CA 1
ATOM 808 C C . LEU A 1 106 ? 13.666 -2.204 -10.930 1.00 88.62 106 LEU A C 1
ATOM 810 O O . LEU A 1 106 ? 13.307 -2.330 -9.763 1.00 88.62 106 LEU A O 1
ATOM 814 N N . PRO A 1 107 ? 14.953 -2.417 -11.288 1.00 89.69 107 PRO A N 1
ATOM 815 C CA . PRO A 1 107 ? 15.957 -2.838 -10.306 1.00 89.69 107 PRO A CA 1
ATOM 816 C C . PRO A 1 107 ? 16.078 -1.903 -9.094 1.00 89.69 107 PRO A C 1
ATOM 818 O O . PRO A 1 107 ? 16.305 -2.367 -7.987 1.00 89.69 107 PRO A O 1
ATOM 821 N N . ARG A 1 108 ? 15.867 -0.586 -9.269 1.00 91.38 108 ARG A N 1
ATOM 822 C CA . ARG A 1 108 ? 15.881 0.375 -8.147 1.00 91.38 108 ARG A CA 1
ATOM 823 C C . ARG A 1 108 ? 14.712 0.158 -7.196 1.00 91.38 108 ARG A C 1
ATOM 825 O O . ARG A 1 108 ? 14.854 0.383 -6.002 1.00 91.38 108 ARG A O 1
ATOM 832 N N . LEU A 1 109 ? 13.554 -0.219 -7.738 1.00 94.44 109 LEU A N 1
ATOM 833 C CA . LEU A 1 109 ? 12.386 -0.553 -6.935 1.00 94.44 109 LEU A CA 1
ATOM 834 C C . LEU A 1 109 ? 12.633 -1.854 -6.171 1.00 94.44 109 LEU A C 1
ATOM 836 O O . LEU A 1 109 ? 12.431 -1.884 -4.968 1.00 94.44 109 LEU A O 1
ATOM 840 N N . LEU A 1 110 ? 13.087 -2.903 -6.858 1.00 94.25 110 LEU A N 1
ATOM 841 C CA . LEU A 1 110 ? 13.321 -4.209 -6.241 1.00 94.25 110 LEU A CA 1
ATOM 842 C C . LEU A 1 110 ? 14.365 -4.121 -5.119 1.00 94.25 110 LEU A C 1
ATOM 844 O O . LEU A 1 110 ? 14.088 -4.585 -4.018 1.00 94.25 110 LEU A O 1
ATOM 848 N N . ASP A 1 111 ? 15.471 -3.406 -5.344 1.00 94.12 111 ASP A N 1
ATOM 849 C CA . ASP A 1 111 ? 16.494 -3.131 -4.324 1.00 94.12 111 ASP A CA 1
ATOM 850 C C . ASP A 1 111 ? 15.918 -2.382 -3.110 1.00 94.12 111 ASP A C 1
ATOM 852 O O . ASP A 1 111 ? 16.146 -2.766 -1.963 1.00 94.12 111 ASP A O 1
ATOM 856 N N . LEU A 1 112 ? 15.072 -1.367 -3.341 1.00 95.75 112 LEU A N 1
ATOM 857 C CA . LEU A 1 112 ? 14.390 -0.641 -2.262 1.00 95.75 112 LEU A CA 1
ATOM 858 C C . LEU A 1 112 ? 13.508 -1.567 -1.404 1.00 95.75 112 LEU A C 1
ATOM 860 O O . LEU A 1 112 ? 13.354 -1.334 -0.206 1.00 95.75 112 LEU A O 1
ATOM 864 N N . PHE A 1 113 ? 12.959 -2.618 -2.012 1.00 96.56 113 PHE A N 1
ATOM 865 C CA . PHE A 1 113 ? 12.155 -3.648 -1.360 1.00 96.56 113 PHE A CA 1
ATOM 866 C C . PHE A 1 113 ? 12.951 -4.919 -0.998 1.00 96.56 113 PHE A C 1
ATOM 868 O O . PHE A 1 113 ? 12.354 -5.936 -0.651 1.00 96.56 113 PHE A O 1
ATOM 875 N N . GLY A 1 114 ? 14.287 -4.864 -1.022 1.00 94.12 114 GLY A N 1
ATOM 876 C CA . GLY A 1 114 ? 15.161 -5.949 -0.571 1.00 94.12 114 GLY A CA 1
ATOM 877 C C . GLY A 1 114 ? 15.203 -7.179 -1.482 1.00 94.12 114 GLY A C 1
ATOM 878 O O . GLY A 1 114 ? 15.636 -8.238 -1.033 1.00 94.12 114 GLY A O 1
ATOM 879 N N . LEU A 1 115 ? 14.759 -7.056 -2.734 1.00 92.62 115 LEU A N 1
ATOM 880 C CA . LEU A 1 115 ? 14.842 -8.106 -3.746 1.00 92.62 115 LEU A CA 1
ATOM 881 C C . LEU A 1 115 ? 16.078 -7.891 -4.625 1.00 92.62 115 LEU A C 1
ATOM 883 O O . LEU A 1 115 ? 16.105 -6.993 -5.466 1.00 92.62 115 LEU A O 1
ATOM 887 N N . ASP A 1 116 ? 17.081 -8.751 -4.449 1.00 88.62 116 ASP A N 1
ATOM 888 C CA . ASP A 1 116 ? 18.288 -8.803 -5.282 1.00 88.62 116 ASP A CA 1
ATOM 889 C C . ASP A 1 116 ? 18.103 -9.829 -6.410 1.00 88.62 116 ASP A C 1
ATOM 891 O O . ASP A 1 116 ? 18.572 -10.965 -6.345 1.00 88.62 116 ASP A O 1
ATOM 895 N N . VAL A 1 117 ? 17.324 -9.440 -7.419 1.00 83.38 117 VAL A N 1
ATOM 896 C CA . VAL A 1 117 ? 16.979 -10.275 -8.578 1.00 83.38 117 VAL A CA 1
ATOM 897 C C . VAL A 1 117 ? 17.243 -9.514 -9.873 1.00 83.38 117 VAL A C 1
ATOM 899 O O . VAL A 1 117 ? 17.082 -8.290 -9.945 1.00 83.38 117 VAL A O 1
ATOM 902 N N . ASP A 1 118 ? 17.636 -10.232 -10.925 1.00 76.94 118 ASP A N 1
ATOM 903 C CA . ASP A 1 118 ? 17.853 -9.618 -12.232 1.00 76.94 118 ASP A CA 1
ATOM 904 C C . ASP A 1 118 ? 16.509 -9.341 -12.916 1.00 76.94 118 ASP A C 1
ATOM 906 O O . ASP A 1 118 ? 15.964 -10.155 -13.659 1.00 76.94 118 ASP A O 1
ATOM 910 N N . ALA A 1 119 ? 15.981 -8.137 -12.689 1.00 67.62 119 ALA A N 1
ATOM 911 C CA . ALA A 1 119 ? 14.715 -7.690 -13.263 1.00 67.62 119 ALA A CA 1
ATOM 912 C C . ALA A 1 119 ? 14.699 -7.649 -14.807 1.00 67.62 119 ALA A C 1
ATOM 914 O O . ALA A 1 119 ? 13.634 -7.448 -15.389 1.00 67.62 119 ALA A O 1
ATOM 915 N N . GLN A 1 120 ? 15.860 -7.762 -15.463 1.00 63.47 120 GLN A N 1
ATOM 916 C CA . GLN A 1 120 ? 16.031 -7.696 -16.918 1.00 63.47 120 GLN A CA 1
A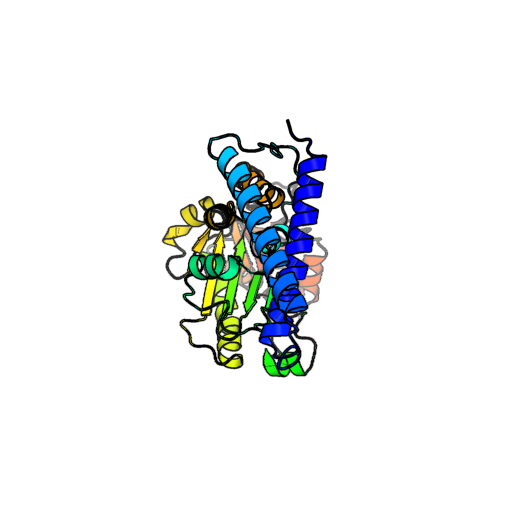TOM 917 C C . GLN A 1 120 ? 16.449 -9.050 -17.524 1.00 63.47 120 GLN A C 1
ATOM 919 O O . GLN A 1 120 ? 16.599 -9.147 -18.747 1.00 63.47 120 GLN A O 1
ATOM 924 N N . ALA A 1 121 ? 16.615 -10.103 -16.710 1.00 48.06 121 ALA A N 1
ATOM 925 C CA . ALA A 1 121 ? 16.925 -11.453 -17.176 1.00 48.06 121 ALA A CA 1
ATOM 926 C C . ALA A 1 121 ? 15.728 -12.065 -17.925 1.00 48.06 121 ALA A C 1
ATOM 928 O O . ALA A 1 121 ? 14.894 -12.786 -17.380 1.00 48.06 121 ALA A O 1
ATOM 929 N N . GLY A 1 122 ? 15.649 -11.759 -19.218 1.00 46.88 122 GLY A N 1
ATOM 930 C CA . GLY A 1 122 ? 14.672 -12.300 -20.154 1.00 46.88 122 GLY A CA 1
ATOM 931 C C . GLY A 1 122 ? 14.167 -11.211 -21.089 1.00 46.88 122 GLY A C 1
ATOM 932 O O . GLY A 1 122 ? 13.375 -10.363 -20.694 1.00 46.88 122 GLY A O 1
ATOM 933 N N . SER A 1 123 ? 14.550 -11.271 -22.365 1.00 40.03 123 SER A N 1
ATOM 934 C CA . SER A 1 123 ? 14.099 -10.364 -23.438 1.00 40.03 123 SER A CA 1
ATOM 935 C C . SER A 1 123 ? 12.582 -10.406 -23.721 1.00 40.03 123 SER A C 1
ATOM 937 O O . SER A 1 123 ? 12.098 -9.760 -24.647 1.00 40.03 123 SER A O 1
ATOM 939 N N . SER A 1 124 ? 11.826 -11.151 -22.913 1.00 46.84 124 SER A N 1
ATOM 940 C CA . SER A 1 124 ? 10.372 -11.294 -22.938 1.00 46.84 124 SER A CA 1
ATOM 941 C C . SER A 1 124 ? 9.740 -11.223 -21.539 1.00 46.84 124 SER A C 1
ATOM 943 O O . SER A 1 124 ? 8.633 -11.735 -21.366 1.00 46.84 124 SER A O 1
ATOM 945 N N . ALA A 1 125 ? 10.434 -10.682 -20.528 1.00 52.56 125 ALA A N 1
ATOM 946 C CA . ALA A 1 125 ? 9.951 -10.647 -19.148 1.00 52.56 125 ALA A CA 1
ATOM 947 C C . ALA A 1 125 ? 8.620 -9.877 -19.059 1.00 52.56 125 ALA A C 1
ATOM 949 O O . ALA A 1 125 ? 8.567 -8.649 -19.120 1.00 52.56 125 ALA A O 1
ATOM 950 N N . GLN A 1 126 ? 7.518 -10.622 -18.957 1.00 66.50 126 GLN A N 1
ATOM 951 C CA . GLN A 1 126 ? 6.190 -10.064 -18.749 1.00 66.50 126 GLN A CA 1
ATOM 952 C C . GLN A 1 126 ? 6.076 -9.660 -17.283 1.00 66.50 126 GLN A C 1
ATOM 954 O O . GLN A 1 126 ? 5.771 -10.492 -16.433 1.00 66.50 126 GLN A O 1
ATOM 959 N N . VAL A 1 127 ? 6.334 -8.386 -16.988 1.00 72.75 127 VAL A N 1
ATOM 960 C CA . VAL A 1 127 ? 6.039 -7.834 -15.665 1.00 72.75 127 VAL A CA 1
ATOM 961 C C . VAL A 1 127 ? 4.531 -7.667 -15.550 1.00 72.75 127 VAL A C 1
ATOM 963 O O . VAL A 1 127 ? 3.926 -6.886 -16.288 1.00 72.75 127 VAL A O 1
ATOM 966 N N . GLN A 1 128 ? 3.916 -8.403 -14.630 1.00 78.19 128 GLN A N 1
ATOM 967 C CA . GLN A 1 128 ? 2.526 -8.159 -14.259 1.00 78.19 128 GLN A CA 1
ATOM 968 C C . GLN A 1 128 ? 2.501 -7.097 -13.173 1.00 78.19 128 GLN A C 1
ATOM 970 O O . GLN A 1 128 ? 3.241 -7.192 -12.199 1.00 78.19 128 GLN A O 1
ATOM 975 N N . PHE A 1 129 ? 1.667 -6.080 -13.360 1.00 78.56 129 PHE A N 1
ATOM 976 C CA . PHE A 1 129 ? 1.538 -4.960 -12.442 1.00 78.56 129 PHE A CA 1
ATOM 977 C C . PHE A 1 129 ? 0.063 -4.780 -12.103 1.00 78.56 129 PHE A C 1
ATOM 979 O O . PHE A 1 129 ? -0.743 -4.418 -12.961 1.00 78.56 129 PHE A O 1
ATOM 986 N N . LEU A 1 130 ? -0.288 -5.061 -10.855 1.00 79.06 130 LEU A N 1
ATOM 987 C CA . LEU A 1 130 ? -1.661 -5.088 -10.375 1.00 79.06 130 LEU A CA 1
ATOM 988 C C . LEU A 1 130 ? -1.769 -4.124 -9.198 1.00 79.06 130 LEU A C 1
ATOM 990 O O . LEU A 1 130 ? -0.942 -4.141 -8.295 1.00 79.06 130 LEU A O 1
ATOM 994 N N . THR A 1 131 ? -2.787 -3.273 -9.212 1.00 76.31 131 THR A N 1
ATOM 995 C CA . THR A 1 131 ? -3.086 -2.333 -8.118 1.00 76.31 131 THR A CA 1
ATOM 996 C C . THR A 1 131 ? -4.538 -2.484 -7.728 1.00 76.31 131 THR A C 1
ATOM 998 O O . THR A 1 131 ? -5.309 -2.744 -8.646 1.00 76.31 131 THR A O 1
ATOM 1001 N N . GLU A 1 132 ? -4.879 -2.270 -6.450 1.00 64.31 132 GLU A N 1
ATOM 1002 C CA . GLU A 1 132 ? -6.180 -2.192 -5.732 1.00 64.31 132 GLU A CA 1
ATOM 1003 C C . GLU A 1 132 ? -7.509 -2.588 -6.432 1.00 64.31 132 GLU A C 1
ATOM 1005 O O . GLU A 1 132 ? -8.413 -3.099 -5.779 1.00 64.31 132 GLU A O 1
ATOM 1010 N N . TYR A 1 133 ? -7.683 -2.375 -7.733 1.00 53.25 133 TYR A N 1
ATOM 1011 C CA . TYR A 1 133 ? -8.796 -2.834 -8.572 1.00 53.25 133 TYR A CA 1
ATOM 1012 C C . TYR A 1 133 ? -8.762 -4.328 -8.923 1.00 53.25 133 TYR A C 1
ATOM 1014 O O . TYR A 1 133 ? -9.175 -4.741 -9.999 1.00 53.25 133 TYR A O 1
ATOM 1022 N N . GLY A 1 134 ? -8.342 -5.160 -7.978 1.00 54.59 134 GLY A N 1
ATOM 1023 C CA . GLY A 1 134 ? -8.693 -6.563 -8.029 1.00 54.59 134 GLY A CA 1
ATOM 1024 C C . GLY A 1 134 ? -7.679 -7.423 -8.745 1.00 54.59 134 GLY A C 1
ATOM 1025 O O . GLY A 1 134 ? -7.880 -7.833 -9.880 1.00 54.59 134 GLY A O 1
ATOM 1026 N N . PHE A 1 135 ? -6.682 -7.862 -7.984 1.00 63.94 135 PHE A N 1
ATOM 1027 C CA . PHE A 1 135 ? -6.106 -9.172 -8.254 1.00 63.94 135 PHE A CA 1
ATOM 1028 C C . PHE A 1 135 ? -7.230 -10.218 -8.354 1.00 63.94 135 PHE A C 1
ATOM 1030 O O . PHE A 1 135 ? -7.383 -10.868 -9.380 1.00 63.94 135 PHE A O 1
ATOM 1037 N N . ALA A 1 136 ? -8.106 -10.273 -7.342 1.00 63.22 136 ALA A N 1
ATOM 1038 C CA . ALA A 1 136 ? -9.276 -11.150 -7.333 1.00 63.22 136 ALA A CA 1
ATOM 1039 C C . ALA A 1 136 ? -10.209 -10.929 -8.540 1.00 63.22 136 ALA A C 1
ATOM 1041 O O . ALA A 1 136 ? -10.706 -11.886 -9.119 1.00 63.22 136 ALA A O 1
ATOM 1042 N N . GLU A 1 137 ? -10.431 -9.671 -8.937 1.00 66.12 137 GLU A N 1
ATOM 1043 C CA . GLU A 1 137 ? -11.277 -9.331 -10.094 1.00 66.12 137 GLU A CA 1
ATOM 1044 C C . GLU A 1 137 ? -10.578 -9.617 -11.437 1.00 66.12 137 GLU A C 1
ATOM 1046 O O . GLU A 1 137 ? -11.244 -9.832 -12.448 1.00 66.12 137 GLU A O 1
ATOM 1051 N N . SER A 1 138 ? -9.242 -9.668 -11.443 1.00 67.31 138 SER A N 1
ATOM 1052 C CA . SER A 1 138 ? -8.409 -9.996 -12.605 1.00 67.31 138 SER A CA 1
ATOM 1053 C C . SER A 1 138 ? -8.237 -11.504 -12.795 1.00 67.31 138 SER A C 1
ATOM 1055 O O . SER A 1 138 ? -7.945 -11.939 -13.905 1.00 67.31 138 SER A O 1
ATOM 1057 N N . VAL A 1 139 ? -8.470 -12.318 -11.760 1.00 71.69 139 VAL A N 1
ATOM 1058 C CA . VAL A 1 139 ? -8.509 -13.785 -11.856 1.00 71.69 139 VAL A CA 1
ATOM 1059 C C . VAL A 1 139 ? -9.903 -14.232 -12.311 1.00 71.69 139 VAL A C 1
ATOM 1061 O O . VAL A 1 139 ? -10.707 -14.766 -11.546 1.00 71.69 139 VAL A O 1
ATOM 1064 N N . TYR A 1 140 ? -10.228 -13.965 -13.580 1.00 73.88 140 TYR A N 1
ATOM 1065 C CA . TYR A 1 140 ? -11.572 -14.207 -14.121 1.00 73.88 140 TYR A CA 1
ATOM 1066 C C . TYR A 1 140 ? -11.649 -15.379 -15.106 1.00 73.88 140 TYR A C 1
ATOM 1068 O O . TYR A 1 140 ? -12.725 -15.971 -15.243 1.00 73.88 140 TYR A O 1
ATOM 1076 N N . THR A 1 141 ? -10.549 -15.745 -15.775 1.00 78.19 141 THR A N 1
ATOM 1077 C CA . THR A 1 141 ? -10.536 -16.904 -16.682 1.00 78.19 141 THR A CA 1
ATOM 1078 C C . THR A 1 141 ? -10.277 -18.207 -15.926 1.00 78.19 141 THR A C 1
ATOM 1080 O O . THR A 1 141 ? -9.680 -18.207 -14.852 1.00 78.19 141 THR A O 1
ATOM 1083 N N . ASP A 1 142 ? -10.686 -19.342 -16.496 1.00 79.81 142 ASP A N 1
ATOM 1084 C CA . ASP A 1 142 ? -10.394 -20.660 -15.909 1.00 79.81 142 ASP A CA 1
ATOM 1085 C C . ASP A 1 142 ? -8.883 -20.939 -15.858 1.00 79.81 142 ASP A C 1
ATOM 1087 O O . ASP A 1 142 ? -8.405 -21.611 -14.948 1.00 79.81 142 ASP A O 1
ATOM 1091 N N . ALA A 1 143 ? -8.116 -20.378 -16.800 1.00 78.19 143 ALA A N 1
ATOM 1092 C CA . ALA A 1 143 ? -6.659 -20.451 -16.790 1.00 78.19 143 ALA A CA 1
ATOM 1093 C C . ALA A 1 143 ? -6.056 -19.619 -15.648 1.00 78.19 143 ALA A C 1
ATOM 1095 O O . ALA A 1 143 ? -5.142 -20.089 -14.972 1.00 78.19 143 ALA A O 1
ATOM 1096 N N . ASP A 1 144 ? -6.589 -18.418 -15.398 1.00 74.25 144 ASP A N 1
ATOM 1097 C CA . ASP A 1 144 ? -6.149 -17.584 -14.279 1.00 74.25 144 ASP A CA 1
ATOM 1098 C C . ASP A 1 144 ? -6.495 -18.239 -12.946 1.00 74.25 144 ASP A C 1
ATOM 1100 O O . ASP A 1 144 ? -5.655 -18.258 -12.059 1.00 74.25 144 ASP A O 1
ATOM 1104 N N . LYS A 1 145 ? -7.691 -18.819 -12.809 1.00 78.81 145 LYS A N 1
ATOM 1105 C CA . LYS A 1 145 ? -8.117 -19.533 -11.595 1.00 78.81 145 LYS A CA 1
ATOM 1106 C C . LYS A 1 145 ? -7.281 -20.779 -11.332 1.00 78.81 145 LYS A C 1
ATOM 1108 O O . LYS A 1 145 ? -6.856 -21.012 -10.206 1.00 78.81 145 LYS A O 1
ATOM 1113 N N . ALA A 1 146 ? -6.998 -21.556 -12.378 1.00 72.88 146 ALA A N 1
ATOM 1114 C CA . ALA A 1 146 ? -6.131 -22.726 -12.280 1.00 72.88 146 ALA A CA 1
ATOM 1115 C C . ALA A 1 146 ? -4.694 -22.350 -11.900 1.00 72.88 146 ALA A C 1
ATOM 1117 O O . ALA A 1 146 ? -4.024 -23.122 -11.218 1.00 72.88 146 ALA A O 1
ATOM 1118 N N . LYS A 1 147 ? -4.224 -21.177 -12.344 1.00 72.94 147 LYS A N 1
ATOM 1119 C CA . LYS A 1 147 ? -2.921 -20.641 -11.963 1.00 72.94 147 LYS A CA 1
ATOM 1120 C C . LYS A 1 147 ? -2.973 -20.099 -10.536 1.00 72.94 147 LYS A C 1
ATOM 1122 O O . LYS A 1 147 ? -2.339 -20.655 -9.664 1.00 72.94 147 LYS A O 1
ATOM 1127 N N . TRP A 1 148 ? -3.741 -19.051 -10.281 1.00 72.94 148 TRP A N 1
ATOM 1128 C CA . TRP A 1 148 ? -3.657 -18.211 -9.085 1.00 72.94 148 TRP A CA 1
ATOM 1129 C C . TRP A 1 148 ? -4.574 -18.605 -7.920 1.00 72.94 148 TRP A C 1
ATOM 1131 O O . TRP A 1 148 ? -4.475 -17.978 -6.865 1.00 72.94 148 TRP A O 1
ATOM 1141 N N . GLY A 1 149 ? -5.467 -19.581 -8.111 1.00 70.75 149 GLY A N 1
ATOM 1142 C CA . GLY A 1 149 ? -6.479 -20.001 -7.140 1.00 70.75 149 GLY A CA 1
ATOM 1143 C C . GLY A 1 149 ? -7.869 -19.395 -7.386 1.00 70.75 149 GLY A C 1
ATOM 1144 O O . GLY A 1 149 ? -8.048 -18.506 -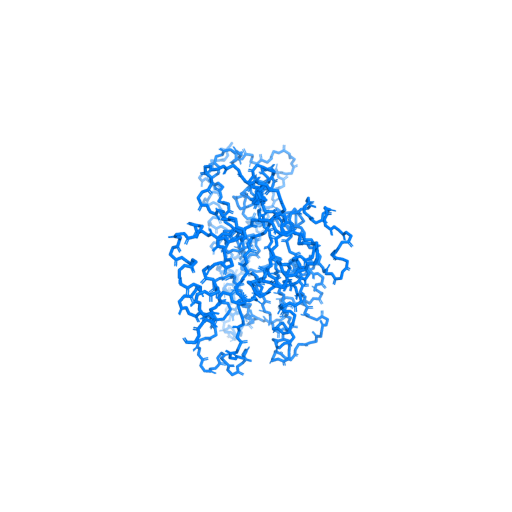8.217 1.00 70.75 149 GLY A O 1
ATOM 1145 N N . GLU A 1 150 ? -8.876 -19.899 -6.663 1.00 66.75 150 GLU A N 1
ATOM 1146 C CA . GLU A 1 150 ? -10.286 -19.470 -6.781 1.00 66.75 150 GLU A CA 1
ATOM 1147 C C . GLU A 1 150 ? -10.801 -18.688 -5.558 1.00 66.75 150 GLU A C 1
ATOM 1149 O O . GLU A 1 150 ? -11.805 -17.982 -5.652 1.00 66.75 150 GLU A O 1
ATOM 1154 N N . GLU A 1 151 ? -10.119 -18.783 -4.413 1.00 62.00 151 GLU A N 1
ATOM 1155 C CA . GLU A 1 151 ? -10.555 -18.186 -3.148 1.00 62.00 151 GLU A CA 1
ATOM 1156 C C . GLU A 1 151 ? -9.694 -16.972 -2.783 1.00 62.00 151 GLU A C 1
ATOM 1158 O O . GLU A 1 151 ? -8.708 -17.073 -2.055 1.00 62.00 151 GLU A O 1
ATOM 1163 N N . PHE A 1 152 ? -10.089 -15.796 -3.271 1.00 63.28 152 PHE A N 1
ATOM 1164 C CA . PHE A 1 152 ? -9.502 -14.530 -2.833 1.00 63.28 152 PHE A CA 1
ATOM 1165 C C . PHE A 1 152 ? -10.414 -13.861 -1.809 1.00 63.28 152 PHE A C 1
ATOM 1167 O O . PHE A 1 152 ? -11.597 -13.613 -2.062 1.00 63.28 152 PHE A O 1
ATOM 1174 N N . THR A 1 153 ? -9.867 -13.552 -0.637 1.00 61.59 153 THR A N 1
ATOM 1175 C CA . THR A 1 153 ? -10.546 -12.694 0.335 1.00 61.59 153 THR A CA 1
ATOM 1176 C C . THR A 1 153 ? -10.425 -11.228 -0.101 1.00 61.59 153 THR A C 1
ATOM 1178 O O . THR A 1 153 ? -9.694 -10.893 -1.031 1.00 61.59 153 THR A O 1
ATOM 1181 N N . ARG A 1 154 ? -11.138 -10.315 0.573 1.00 62.31 154 ARG A N 1
ATOM 1182 C CA . ARG A 1 154 ? -10.964 -8.863 0.358 1.00 62.31 154 ARG A CA 1
ATOM 1183 C C . ARG A 1 154 ? -9.603 -8.334 0.828 1.00 62.31 154 ARG A C 1
ATOM 1185 O O . ARG A 1 154 ? -9.315 -7.165 0.605 1.00 62.31 154 ARG A O 1
ATOM 1192 N N . GLU A 1 155 ? -8.802 -9.171 1.477 1.00 71.69 155 GLU A N 1
ATOM 1193 C CA . GLU A 1 155 ? -7.510 -8.820 2.059 1.00 71.69 155 GLU A CA 1
ATOM 1194 C C . GLU A 1 155 ? -6.395 -9.116 1.043 1.00 71.69 155 GLU A C 1
ATOM 1196 O O . GLU A 1 155 ? -5.560 -9.990 1.254 1.00 71.69 155 GLU A O 1
ATOM 1201 N N . THR A 1 156 ? -6.416 -8.436 -0.107 1.00 81.69 156 THR A N 1
ATOM 1202 C CA . THR A 1 156 ? -5.336 -8.498 -1.108 1.00 81.69 156 THR A CA 1
ATOM 1203 C C . THR A 1 156 ? -4.403 -7.297 -0.958 1.00 81.69 156 THR A C 1
ATOM 1205 O O . THR A 1 156 ? -4.918 -6.210 -0.697 1.00 81.69 156 THR A O 1
ATOM 1208 N N . PRO A 1 157 ? -3.086 -7.446 -1.188 1.00 89.12 157 PRO A N 1
ATOM 1209 C CA . PRO A 1 157 ? -2.157 -6.316 -1.197 1.00 89.12 157 PRO A CA 1
ATOM 1210 C C . PRO A 1 157 ? -2.583 -5.214 -2.176 1.00 89.12 157 PRO A C 1
ATOM 1212 O O . PRO A 1 157 ? -3.088 -5.504 -3.266 1.00 89.12 157 PRO A O 1
ATOM 1215 N N . ASP A 1 158 ? -2.332 -3.958 -1.808 1.00 90.19 158 ASP A N 1
ATOM 1216 C CA . ASP A 1 158 ? -2.663 -2.791 -2.633 1.00 90.19 158 ASP A CA 1
ATOM 1217 C C . ASP A 1 158 ? -1.920 -2.769 -3.977 1.00 90.19 158 ASP A C 1
ATOM 1219 O O . ASP A 1 158 ? -2.457 -2.267 -4.968 1.00 90.19 158 ASP A O 1
ATOM 1223 N N . ILE A 1 159 ? -0.687 -3.285 -4.021 1.00 91.81 159 ILE A N 1
ATOM 1224 C CA . ILE A 1 159 ? 0.133 -3.379 -5.233 1.00 91.81 159 ILE A CA 1
ATOM 1225 C C . ILE A 1 159 ? 0.797 -4.760 -5.286 1.00 91.81 159 ILE A C 1
ATOM 1227 O O . ILE A 1 159 ? 1.401 -5.209 -4.314 1.00 91.81 159 ILE A O 1
ATOM 1231 N N . VAL A 1 160 ? 0.731 -5.417 -6.441 1.00 90.44 160 VAL A N 1
ATOM 1232 C CA . VAL A 1 160 ? 1.414 -6.683 -6.723 1.00 90.44 160 VAL A CA 1
ATOM 1233 C C . VAL A 1 160 ? 2.185 -6.548 -8.032 1.00 90.44 160 VAL A C 1
ATOM 1235 O O . VAL A 1 160 ? 1.605 -6.233 -9.073 1.00 90.44 160 VAL A O 1
ATOM 1238 N N . LEU A 1 161 ? 3.492 -6.794 -7.979 1.00 90.06 161 LEU A N 1
ATOM 1239 C CA . LEU A 1 161 ? 4.356 -6.922 -9.145 1.00 90.06 161 LEU A CA 1
ATOM 1240 C C . LEU A 1 161 ? 4.886 -8.351 -9.239 1.00 90.06 161 LEU A C 1
ATOM 1242 O O . LEU A 1 161 ? 5.366 -8.899 -8.248 1.00 90.06 161 LEU A O 1
ATOM 1246 N N . VAL A 1 162 ? 4.836 -8.932 -10.434 1.00 88.12 162 VAL A N 1
ATOM 1247 C CA . VAL A 1 162 ? 5.331 -10.290 -10.694 1.00 88.12 162 VAL A CA 1
ATOM 1248 C C . VAL A 1 162 ? 6.283 -10.261 -11.877 1.00 88.12 162 VAL A C 1
ATOM 1250 O O . VAL A 1 162 ? 5.912 -9.769 -12.945 1.00 88.12 162 VAL A O 1
ATOM 1253 N N . GLY A 1 163 ? 7.493 -10.781 -11.679 1.00 87.94 163 GLY A N 1
ATOM 1254 C CA . GLY A 1 163 ? 8.479 -11.011 -12.731 1.00 87.94 163 GLY A CA 1
ATOM 1255 C C . GLY A 1 163 ? 8.521 -12.462 -13.199 1.00 87.94 163 GLY A C 1
ATOM 1256 O O . GLY A 1 163 ? 7.595 -13.237 -12.972 1.00 87.94 163 GLY A O 1
ATOM 1257 N N . CYS A 1 164 ? 9.612 -12.840 -13.867 1.00 83.50 164 CYS A N 1
ATOM 1258 C CA . CYS A 1 164 ? 9.837 -14.223 -14.288 1.00 83.50 164 CYS A CA 1
ATOM 1259 C C . CYS A 1 164 ? 10.144 -15.154 -13.106 1.00 83.50 164 CYS A C 1
ATOM 1261 O O . CYS A 1 164 ? 9.709 -16.302 -13.120 1.00 83.50 164 CYS A O 1
ATOM 1263 N N . ASP A 1 165 ? 10.862 -14.658 -12.102 1.00 88.31 165 ASP A N 1
ATOM 1264 C CA . ASP A 1 165 ? 11.376 -15.433 -10.974 1.00 88.31 165 ASP A CA 1
ATOM 1265 C C . ASP A 1 165 ? 11.262 -14.691 -9.631 1.00 88.31 165 ASP A C 1
ATOM 1267 O O . ASP A 1 165 ? 11.918 -15.073 -8.664 1.00 88.31 165 ASP A O 1
ATOM 1271 N N . TRP A 1 166 ? 10.415 -13.659 -9.542 1.00 92.69 166 TRP A N 1
ATOM 1272 C CA . TRP A 1 166 ? 10.205 -12.880 -8.319 1.00 92.69 166 TRP A CA 1
ATOM 1273 C C . TRP A 1 166 ? 8.773 -12.355 -8.171 1.00 92.69 166 TRP A C 1
ATOM 1275 O O . TRP A 1 166 ? 8.035 -12.194 -9.148 1.00 92.69 166 TRP A O 1
ATOM 1285 N N . LEU A 1 167 ? 8.398 -12.057 -6.924 1.00 93.00 167 LEU A N 1
ATOM 1286 C CA . LEU A 1 167 ? 7.099 -11.507 -6.533 1.00 93.00 167 LEU A CA 1
ATOM 1287 C C . LEU A 1 167 ? 7.291 -10.392 -5.499 1.00 93.00 167 LEU A C 1
ATOM 1289 O O . LEU A 1 167 ? 7.911 -10.593 -4.458 1.00 93.00 167 LEU A O 1
ATOM 1293 N N . LEU A 1 168 ? 6.704 -9.228 -5.760 1.00 95.31 168 LEU A N 1
ATOM 1294 C CA . LEU A 1 168 ? 6.665 -8.102 -4.833 1.00 95.31 168 LEU A CA 1
ATOM 1295 C C . LEU A 1 168 ? 5.211 -7.746 -4.522 1.00 95.31 168 LEU A C 1
ATOM 1297 O O . LEU A 1 168 ? 4.484 -7.262 -5.387 1.00 95.31 168 LEU A O 1
ATOM 1301 N N . ALA A 1 169 ? 4.801 -7.968 -3.278 1.00 94.31 169 ALA A N 1
ATOM 1302 C CA . ALA A 1 169 ? 3.500 -7.594 -2.742 1.00 94.31 169 ALA A CA 1
ATOM 1303 C C . ALA A 1 169 ? 3.660 -6.437 -1.748 1.00 94.31 169 ALA A C 1
ATOM 1305 O O . ALA A 1 169 ? 4.438 -6.524 -0.795 1.00 94.31 169 ALA A O 1
ATOM 1306 N N . ILE A 1 170 ? 2.920 -5.354 -1.963 1.00 95.88 170 ILE A N 1
ATOM 1307 C CA . ILE A 1 1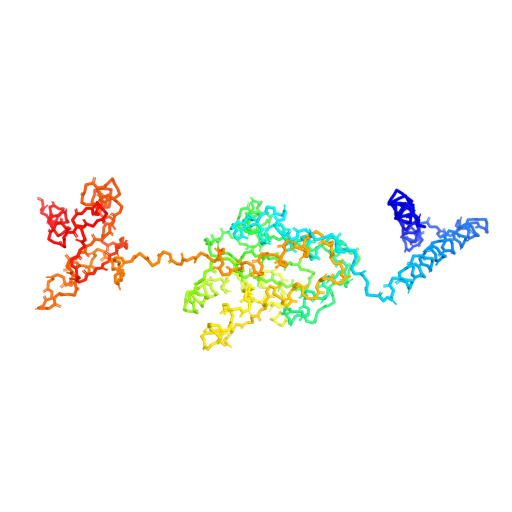70 ? 3.017 -4.129 -1.174 1.00 95.88 170 ILE A CA 1
ATOM 1308 C C . ILE A 1 170 ? 1.636 -3.781 -0.630 1.00 95.88 170 ILE A C 1
ATOM 1310 O O . ILE A 1 170 ? 0.698 -3.559 -1.395 1.00 95.88 170 ILE A O 1
ATOM 1314 N N . GLU A 1 171 ? 1.548 -3.669 0.690 1.00 95.00 171 GLU A N 1
ATOM 1315 C CA . GLU A 1 171 ? 0.441 -3.006 1.371 1.00 95.00 171 GLU A CA 1
ATOM 1316 C C . GLU A 1 171 ? 0.823 -1.544 1.602 1.00 95.00 171 GLU A C 1
ATOM 1318 O O . GLU A 1 171 ? 1.849 -1.244 2.219 1.00 95.00 171 GLU A O 1
ATOM 1323 N N . ALA A 1 172 ? 0.030 -0.611 1.085 1.00 95.00 172 ALA A N 1
ATOM 1324 C CA . ALA A 1 172 ? 0.398 0.793 1.041 1.00 95.00 172 ALA A CA 1
ATOM 1325 C C . ALA A 1 172 ? -0.584 1.649 1.839 1.00 95.00 172 ALA A C 1
ATOM 1327 O O . ALA A 1 172 ? -1.802 1.516 1.760 1.00 95.00 172 ALA A O 1
ATOM 1328 N N . LYS A 1 173 ? -0.060 2.605 2.599 1.00 94.12 173 LYS A N 1
ATOM 1329 C CA . LYS A 1 173 ? -0.879 3.634 3.245 1.00 94.12 173 LYS A CA 1
ATOM 1330 C C . LYS A 1 173 ? -0.318 4.978 2.864 1.00 94.12 173 LYS A C 1
ATOM 1332 O O . LYS A 1 173 ? 0.887 5.181 2.938 1.00 94.12 173 LYS A O 1
ATOM 1337 N N . MET A 1 174 ? -1.175 5.888 2.413 1.00 93.38 174 MET A N 1
ATOM 1338 C CA . MET A 1 174 ? -0.746 7.259 2.119 1.00 93.38 174 MET A CA 1
ATOM 1339 C C . MET A 1 174 ? -1.310 8.206 3.161 1.00 93.38 174 MET A C 1
ATOM 1341 O O . MET A 1 174 ? -0.562 8.852 3.881 1.00 93.38 174 MET A O 1
ATOM 1345 N N . PHE A 1 175 ? -2.635 8.257 3.284 1.00 90.88 175 PHE A N 1
ATOM 1346 C CA . PHE A 1 175 ? -3.300 9.148 4.233 1.00 90.88 175 PHE A CA 1
ATOM 1347 C C . PHE A 1 175 ? -4.090 8.402 5.298 1.00 90.88 175 PHE A C 1
ATOM 1349 O O . PHE A 1 175 ? -4.488 9.030 6.276 1.00 90.88 175 PHE A O 1
ATOM 1356 N N . HIS A 1 176 ? -4.361 7.104 5.148 1.00 88.00 176 HIS A N 1
ATOM 1357 C CA . HIS A 1 176 ? -4.856 6.325 6.271 1.00 88.00 176 HIS A CA 1
ATOM 1358 C C . HIS A 1 176 ? -3.723 6.116 7.282 1.00 88.00 176 HIS A C 1
ATOM 1360 O O . HIS A 1 176 ? -2.571 5.893 6.916 1.00 88.00 176 HIS A O 1
ATOM 1366 N N . ALA A 1 177 ? -4.062 6.208 8.563 1.00 87.81 177 ALA A N 1
ATOM 1367 C CA . ALA A 1 177 ? -3.111 6.207 9.665 1.00 87.81 177 ALA A CA 1
ATOM 1368 C C . ALA A 1 177 ? -3.399 5.059 10.652 1.00 87.81 177 ALA A C 1
ATOM 1370 O O . ALA A 1 177 ? -3.711 5.326 11.817 1.00 87.81 177 ALA A O 1
ATOM 1371 N N . PRO A 1 178 ? -3.368 3.790 10.199 1.00 89.06 178 PRO A N 1
ATOM 1372 C CA . PRO A 1 178 ? -3.636 2.643 11.061 1.00 89.06 178 PRO A CA 1
ATOM 1373 C C . PRO A 1 178 ? -2.576 2.508 12.163 1.00 89.06 178 PRO A C 1
ATOM 1375 O O . PRO A 1 178 ? -1.460 3.015 12.048 1.00 89.06 178 PRO A O 1
ATOM 1378 N N . SER A 1 179 ? -2.932 1.814 13.243 1.00 88.88 179 SER A N 1
ATOM 1379 C CA . SER A 1 179 ? -1.968 1.410 14.270 1.00 88.88 179 SER A CA 1
ATOM 1380 C C . SER A 1 179 ? -1.109 0.243 13.782 1.00 88.88 179 SER A C 1
ATOM 1382 O O . SER A 1 179 ? -1.522 -0.505 12.892 1.00 88.88 179 SER A O 1
ATOM 1384 N N . ALA A 1 180 ? 0.037 0.015 14.428 1.00 89.38 180 ALA A N 1
ATOM 1385 C CA . ALA A 1 180 ? 0.862 -1.164 14.170 1.00 89.38 180 ALA A CA 1
ATOM 1386 C C . ALA A 1 180 ? 0.073 -2.481 14.270 1.00 89.38 180 ALA A C 1
ATOM 1388 O O . ALA A 1 180 ? 0.253 -3.366 13.445 1.00 89.38 180 ALA A O 1
ATOM 1389 N N . ALA A 1 181 ? -0.837 -2.602 15.245 1.00 86.38 181 ALA A N 1
ATOM 1390 C CA . ALA A 1 181 ? -1.668 -3.796 15.404 1.00 86.38 181 ALA A CA 1
ATOM 1391 C C . ALA A 1 181 ? -2.559 -4.042 14.176 1.00 86.38 181 ALA A C 1
ATOM 1393 O O . ALA A 1 181 ? -2.577 -5.149 13.650 1.00 86.38 181 ALA A O 1
ATOM 1394 N N . SER A 1 182 ? -3.225 -2.996 13.674 1.00 88.62 182 SER A N 1
ATOM 1395 C CA . SER A 1 182 ? -4.070 -3.099 12.479 1.00 88.62 182 SER A CA 1
ATOM 1396 C C . SER A 1 182 ? -3.261 -3.412 11.220 1.00 88.62 182 SER A C 1
ATOM 1398 O O . SER A 1 182 ? -3.746 -4.144 10.364 1.00 88.62 182 SER A O 1
ATOM 1400 N N . LEU A 1 183 ? -2.047 -2.866 11.097 1.00 92.25 183 LEU A N 1
ATOM 1401 C CA . LEU A 1 183 ? -1.141 -3.193 9.994 1.00 92.25 183 LEU A CA 1
ATOM 1402 C C . LEU A 1 183 ? -0.681 -4.652 10.074 1.00 92.25 183 LEU A C 1
ATOM 1404 O O . LEU A 1 183 ? -0.737 -5.361 9.078 1.00 92.25 183 LEU A O 1
ATOM 1408 N N . ASN A 1 184 ? -0.295 -5.131 11.257 1.00 90.81 184 ASN A N 1
ATOM 1409 C CA . ASN A 1 184 ? 0.113 -6.523 11.452 1.00 90.81 184 ASN A CA 1
ATOM 1410 C C . ASN A 1 184 ? -1.028 -7.503 11.151 1.00 90.81 184 ASN A C 1
ATOM 1412 O O . ASN A 1 184 ? -0.785 -8.551 10.563 1.00 90.81 184 ASN A O 1
ATOM 1416 N N . GLU A 1 185 ? -2.268 -7.168 11.521 1.00 89.94 185 GLU A N 1
ATOM 1417 C CA . GLU A 1 185 ? -3.453 -7.962 11.174 1.00 89.94 185 GLU A CA 1
ATOM 1418 C C . GLU A 1 185 ? -3.655 -8.052 9.655 1.00 89.94 185 GLU A C 1
ATOM 1420 O O . GLU A 1 185 ? -3.861 -9.150 9.140 1.00 89.94 185 GLU A O 1
ATOM 1425 N N . GLN A 1 186 ? -3.530 -6.933 8.930 1.00 90.19 186 GLN A N 1
ATOM 1426 C CA . GLN A 1 186 ? -3.615 -6.912 7.462 1.00 90.19 186 GLN A CA 1
ATOM 1427 C C . GLN A 1 186 ? -2.505 -7.751 6.825 1.00 90.19 186 GLN A C 1
ATOM 1429 O O . GLN A 1 186 ? -2.775 -8.622 5.999 1.00 90.19 186 GLN A O 1
ATOM 1434 N N . MET A 1 187 ? -1.259 -7.560 7.264 1.00 93.50 187 MET A N 1
ATOM 1435 C CA . MET A 1 187 ? -0.117 -8.329 6.765 1.00 93.50 187 MET A CA 1
ATOM 1436 C C . MET A 1 187 ? -0.290 -9.832 7.043 1.00 93.50 187 MET A C 1
ATOM 1438 O O . MET A 1 187 ? -0.046 -10.661 6.167 1.00 93.50 187 MET A O 1
ATOM 1442 N N . ALA A 1 188 ? -0.768 -10.206 8.233 1.00 91.12 188 ALA A N 1
ATOM 1443 C CA . ALA A 1 188 ? -1.035 -11.600 8.579 1.00 91.12 188 ALA A CA 1
ATOM 1444 C C . ALA A 1 188 ? -2.175 -12.208 7.747 1.00 91.12 188 ALA A C 1
ATOM 1446 O O . ALA A 1 188 ? -2.099 -13.380 7.383 1.00 91.12 188 ALA A O 1
ATOM 1447 N N . ALA A 1 189 ? -3.209 -11.427 7.421 1.00 88.56 189 ALA A N 1
ATOM 1448 C CA . ALA A 1 189 ? -4.313 -11.869 6.570 1.00 88.56 189 ALA A CA 1
ATOM 1449 C C . ALA A 1 189 ? -3.892 -12.062 5.102 1.00 88.56 189 ALA A C 1
ATOM 1451 O O . ALA A 1 189 ? -4.397 -12.965 4.436 1.00 88.56 189 ALA A O 1
ATOM 1452 N N . GLN A 1 190 ? -2.945 -11.256 4.614 1.00 90.31 190 GLN A N 1
ATOM 1453 C CA . GLN A 1 190 ? -2.404 -11.339 3.252 1.00 90.31 190 GLN A CA 1
ATOM 1454 C C . GLN A 1 190 ? -1.377 -12.467 3.073 1.00 90.31 190 GLN A C 1
ATOM 1456 O O . GLN A 1 190 ? -1.273 -13.038 1.987 1.00 90.31 190 GLN A O 1
ATOM 1461 N N . ALA A 1 191 ? -0.620 -12.814 4.119 1.00 92.00 191 ALA A N 1
ATOM 1462 C CA . ALA A 1 191 ? 0.488 -13.767 4.026 1.00 92.00 191 ALA A CA 1
ATOM 1463 C C . ALA A 1 191 ? 0.113 -15.143 3.419 1.00 92.00 191 ALA A C 1
ATOM 1465 O O . ALA A 1 191 ? 0.865 -15.621 2.569 1.00 92.00 191 ALA A O 1
ATOM 1466 N N . PRO A 1 192 ? -1.033 -15.779 3.752 1.00 89.62 192 PRO A N 1
ATOM 1467 C CA . PRO A 1 192 ? -1.438 -17.037 3.119 1.00 89.62 192 PRO A CA 1
ATOM 1468 C C . PRO A 1 192 ? -1.672 -16.922 1.607 1.00 89.62 192 PRO A C 1
ATOM 1470 O O . PRO A 1 192 ? -1.376 -17.860 0.871 1.00 89.62 192 PRO A O 1
ATOM 1473 N N . ILE A 1 193 ? -2.179 -15.776 1.138 1.00 86.69 193 ILE A N 1
ATOM 1474 C CA . ILE A 1 193 ? -2.419 -15.518 -0.290 1.00 86.69 193 ILE A CA 1
ATOM 1475 C C . ILE A 1 193 ? -1.082 -15.392 -1.026 1.00 86.69 193 ILE A C 1
ATOM 1477 O O . ILE A 1 193 ? -0.889 -15.989 -2.082 1.00 86.69 193 ILE A O 1
ATOM 1481 N N . ILE A 1 194 ? -0.133 -14.661 -0.442 1.00 90.62 194 ILE A N 1
ATOM 1482 C CA . ILE A 1 194 ? 1.204 -14.472 -1.019 1.00 90.62 194 ILE A CA 1
ATOM 1483 C C . ILE A 1 194 ? 1.975 -15.796 -1.044 1.00 90.62 194 ILE A C 1
ATOM 1485 O O . ILE A 1 194 ? 2.614 -16.115 -2.045 1.00 90.62 194 ILE A O 1
ATOM 1489 N N . GLU A 1 195 ? 1.873 -16.601 0.016 1.00 91.88 195 GLU A N 1
ATOM 1490 C CA . GLU A 1 195 ? 2.470 -17.939 0.054 1.00 91.88 195 GLU A CA 1
ATOM 1491 C C . GLU A 1 195 ? 1.854 -18.862 -1.006 1.00 91.88 195 GLU A C 1
ATOM 1493 O O . GLU A 1 195 ? 2.575 -19.614 -1.662 1.00 91.88 195 GLU A O 1
ATOM 1498 N N . HIS A 1 196 ? 0.542 -18.770 -1.239 1.00 87.12 196 HIS A N 1
ATOM 1499 C CA . HIS A 1 196 ? -0.101 -19.490 -2.333 1.00 87.12 196 HIS A CA 1
ATOM 1500 C C . HIS A 1 196 ? 0.462 -19.069 -3.700 1.00 87.12 196 HIS A C 1
ATOM 1502 O O . HIS A 1 196 ? 0.844 -19.930 -4.493 1.00 87.12 196 HIS A O 1
ATOM 1508 N N . TRP A 1 197 ? 0.593 -17.763 -3.963 1.00 87.56 197 TRP A N 1
ATOM 1509 C CA . TRP A 1 197 ? 1.182 -17.264 -5.211 1.00 87.56 197 TRP A CA 1
ATOM 1510 C C . TRP A 1 197 ? 2.629 -17.706 -5.395 1.00 87.56 197 TRP A C 1
ATOM 1512 O O . TRP A 1 197 ? 2.997 -18.123 -6.490 1.00 87.56 197 TRP A O 1
ATOM 1522 N N . ARG A 1 198 ? 3.438 -17.680 -4.330 1.00 92.38 198 ARG A N 1
ATOM 1523 C CA . ARG A 1 198 ? 4.812 -18.192 -4.358 1.00 92.38 198 ARG A CA 1
ATOM 1524 C C . ARG A 1 198 ? 4.850 -19.655 -4.803 1.00 92.38 198 ARG A C 1
ATOM 1526 O O . ARG A 1 198 ? 5.652 -20.002 -5.663 1.00 92.38 198 ARG A O 1
ATOM 1533 N N . GLN A 1 199 ? 3.991 -20.504 -4.235 1.00 90.81 199 GLN A N 1
ATOM 1534 C CA . GLN A 1 199 ? 3.932 -21.933 -4.568 1.00 90.81 199 GLN A CA 1
ATOM 1535 C C . GLN A 1 199 ? 3.479 -22.173 -6.011 1.00 90.81 199 GLN A C 1
ATOM 1537 O O . GLN A 1 199 ? 4.074 -22.981 -6.717 1.00 90.81 199 GLN A O 1
ATOM 1542 N N . VAL A 1 200 ? 2.447 -21.456 -6.454 1.00 85.50 200 VAL A N 1
ATOM 1543 C CA . VAL A 1 200 ? 1.916 -21.523 -7.823 1.00 85.50 200 VAL A CA 1
ATOM 1544 C C . VAL A 1 200 ? 2.962 -21.135 -8.863 1.00 85.50 200 VAL A C 1
ATOM 1546 O O . VAL A 1 200 ? 3.037 -21.738 -9.933 1.00 85.50 200 VAL A O 1
ATOM 1549 N N . LEU A 1 201 ? 3.728 -20.089 -8.566 1.00 85.31 201 LEU A N 1
ATOM 1550 C CA . LEU A 1 201 ? 4.748 -19.549 -9.455 1.00 85.31 201 LEU A CA 1
ATOM 1551 C C . LEU A 1 201 ? 6.098 -20.272 -9.323 1.00 85.31 201 LEU A C 1
ATOM 1553 O O . LEU A 1 201 ? 7.027 -19.912 -10.036 1.00 85.31 201 LEU A O 1
ATOM 1557 N N . ASP A 1 202 ? 6.198 -21.270 -8.436 1.00 90.12 202 ASP A N 1
ATOM 1558 C CA . ASP A 1 202 ? 7.428 -22.011 -8.125 1.00 90.12 202 ASP A CA 1
ATOM 1559 C C . ASP A 1 202 ? 8.607 -21.092 -7.752 1.00 90.12 202 ASP A C 1
ATOM 1561 O O . ASP A 1 202 ? 9.741 -21.260 -8.200 1.00 90.12 202 ASP A O 1
ATOM 1565 N N . LEU A 1 203 ? 8.326 -20.069 -6.936 1.00 91.38 203 LEU A N 1
ATOM 1566 C CA . LEU A 1 203 ? 9.316 -19.063 -6.557 1.00 91.38 203 LEU A CA 1
ATOM 1567 C C . LEU A 1 203 ? 10.088 -19.458 -5.285 1.00 91.38 203 LEU A C 1
ATOM 1569 O O . LEU A 1 203 ? 9.473 -19.887 -4.293 1.00 91.38 203 LEU A O 1
ATOM 1573 N N . PRO A 1 204 ? 11.417 -19.243 -5.250 1.00 94.25 204 PRO A N 1
ATOM 1574 C CA . PRO A 1 204 ? 12.192 -19.280 -4.013 1.00 94.25 204 PRO A CA 1
ATOM 1575 C C . PRO A 1 204 ? 11.684 -18.239 -3.009 1.00 94.25 204 PRO A C 1
ATOM 1577 O O . PRO A 1 204 ? 11.249 -17.153 -3.396 1.00 94.25 204 PRO A O 1
ATOM 1580 N N . THR A 1 205 ? 11.743 -18.545 -1.712 1.00 94.19 205 THR A N 1
ATOM 1581 C CA . THR A 1 205 ? 11.266 -17.635 -0.654 1.00 94.19 205 THR A CA 1
ATOM 1582 C C . THR A 1 205 ? 12.030 -16.311 -0.652 1.00 94.19 205 THR A C 1
ATOM 1584 O O . THR A 1 205 ? 11.442 -15.264 -0.412 1.00 94.19 205 THR A O 1
ATOM 1587 N N . GLU A 1 206 ? 13.324 -16.347 -0.954 1.00 94.44 206 GLU A N 1
ATOM 1588 C CA . GLU A 1 206 ? 14.209 -15.186 -1.064 1.00 94.44 206 GLU A CA 1
ATOM 1589 C C . GLU A 1 206 ? 13.848 -14.234 -2.215 1.00 94.44 206 GLU A C 1
ATOM 1591 O O . GLU A 1 206 ? 14.198 -13.058 -2.159 1.00 94.44 206 GLU A O 1
ATOM 1596 N N . ASN A 1 207 ? 13.097 -14.711 -3.211 1.00 95.25 207 ASN A N 1
ATOM 1597 C CA . ASN A 1 207 ? 12.646 -13.911 -4.349 1.00 95.25 207 ASN A CA 1
ATOM 1598 C C . ASN A 1 207 ? 11.223 -13.362 -4.152 1.00 95.25 207 ASN A C 1
ATOM 1600 O O . ASN A 1 207 ? 10.606 -12.853 -5.094 1.00 95.25 207 ASN A O 1
ATOM 1604 N N . VAL A 1 208 ? 10.678 -13.474 -2.938 1.00 95.56 208 VAL A N 1
ATOM 1605 C CA . VAL A 1 208 ? 9.368 -12.932 -2.581 1.00 95.56 208 VAL A CA 1
ATOM 1606 C C . VAL A 1 208 ? 9.511 -11.886 -1.489 1.00 95.56 208 VAL A C 1
ATOM 1608 O O . VAL A 1 208 ? 10.006 -12.165 -0.400 1.00 95.56 208 VAL A O 1
ATOM 1611 N N . ALA A 1 209 ? 9.006 -10.685 -1.758 1.00 96.94 209 ALA A N 1
ATOM 1612 C CA . ALA A 1 209 ? 8.913 -9.621 -0.772 1.00 96.94 209 ALA A CA 1
ATOM 1613 C C . ALA A 1 209 ? 7.450 -9.285 -0.479 1.00 96.94 209 ALA A C 1
ATOM 1615 O O . ALA A 1 209 ? 6.658 -9.024 -1.385 1.00 96.94 209 ALA A O 1
ATOM 1616 N N . HIS A 1 210 ? 7.116 -9.249 0.812 1.00 96.44 210 HIS A N 1
ATOM 1617 C CA . HIS A 1 210 ? 5.860 -8.716 1.329 1.00 96.44 210 HIS A CA 1
ATOM 1618 C C . HIS A 1 210 ? 6.171 -7.540 2.246 1.00 96.44 210 HIS A C 1
ATOM 1620 O O . HIS A 1 210 ? 6.770 -7.712 3.311 1.00 96.44 210 HIS A O 1
ATOM 1626 N N . ALA A 1 211 ? 5.813 -6.340 1.806 1.00 97.62 211 ALA A N 1
ATOM 1627 C CA . ALA A 1 211 ? 6.288 -5.111 2.420 1.00 97.62 211 ALA A CA 1
ATOM 1628 C C . ALA A 1 211 ? 5.174 -4.095 2.659 1.00 97.62 211 ALA A C 1
ATOM 1630 O O . ALA A 1 211 ? 4.148 -4.079 1.983 1.00 97.62 211 ALA A O 1
ATOM 1631 N N . LEU A 1 212 ? 5.433 -3.207 3.612 1.00 97.69 212 LEU A N 1
ATOM 1632 C CA . LEU A 1 212 ? 4.632 -2.025 3.877 1.00 97.69 212 LEU A CA 1
ATOM 1633 C C . LEU A 1 212 ? 5.248 -0.818 3.168 1.00 97.69 212 LEU A C 1
ATOM 1635 O O . LEU A 1 212 ? 6.449 -0.575 3.292 1.00 97.69 212 LEU A O 1
ATOM 1639 N N . LEU A 1 213 ? 4.419 -0.032 2.482 1.00 97.94 213 LEU A N 1
ATOM 1640 C CA . LEU A 1 213 ? 4.783 1.278 1.943 1.00 97.94 213 LEU A CA 1
ATOM 1641 C C . LEU A 1 213 ? 4.034 2.376 2.703 1.00 97.94 213 LEU A C 1
ATOM 1643 O O . LEU A 1 213 ? 2.835 2.582 2.503 1.00 97.94 213 LEU A O 1
ATOM 1647 N N . LEU A 1 214 ? 4.736 3.069 3.600 1.00 97.38 214 LEU A N 1
ATOM 1648 C CA . LEU A 1 214 ? 4.140 4.012 4.555 1.00 97.38 214 LEU A CA 1
ATOM 1649 C C . LEU A 1 214 ? 4.751 5.414 4.426 1.00 97.38 214 LEU A C 1
ATOM 1651 O O . LEU A 1 214 ? 5.873 5.557 3.957 1.00 97.38 214 LEU A O 1
ATOM 1655 N N . PRO A 1 215 ? 4.090 6.482 4.889 1.00 96.94 215 PRO A N 1
ATOM 1656 C CA . PRO A 1 215 ? 4.757 7.762 5.091 1.00 96.94 215 PRO A CA 1
ATOM 1657 C C . PRO A 1 215 ? 5.768 7.617 6.236 1.00 96.94 215 PRO A C 1
ATOM 1659 O O . PRO A 1 215 ? 5.481 6.944 7.234 1.00 96.94 215 PRO A O 1
ATOM 1662 N N . GLU A 1 216 ? 6.929 8.262 6.145 1.00 96.19 216 GLU A N 1
ATOM 1663 C CA . GLU A 1 216 ? 8.023 8.131 7.121 1.00 96.19 216 GLU A CA 1
ATOM 1664 C C . GLU A 1 216 ? 7.570 8.442 8.551 1.00 96.19 216 GLU A C 1
ATOM 1666 O O . GLU A 1 216 ? 7.990 7.796 9.514 1.00 96.19 216 GLU A O 1
ATOM 1671 N N . ARG A 1 217 ? 6.639 9.385 8.702 1.00 91.75 217 ARG A N 1
ATOM 1672 C CA . ARG A 1 217 ? 6.044 9.737 9.996 1.00 91.75 217 ARG A CA 1
ATOM 1673 C C . ARG A 1 217 ? 5.262 8.586 10.618 1.00 91.75 217 ARG A C 1
ATOM 1675 O O . ARG A 1 217 ? 5.426 8.320 11.807 1.00 91.75 217 ARG A O 1
ATOM 1682 N N . LEU A 1 218 ? 4.444 7.895 9.825 1.00 92.31 218 LEU A N 1
ATOM 1683 C CA . LEU A 1 218 ? 3.688 6.726 10.274 1.00 92.31 218 LEU A CA 1
ATOM 1684 C C . LEU A 1 218 ? 4.639 5.574 10.608 1.00 92.31 218 LEU A C 1
ATOM 1686 O O . LEU A 1 218 ? 4.550 5.006 11.694 1.00 92.31 218 LEU A O 1
ATOM 1690 N N . ALA A 1 219 ? 5.595 5.290 9.719 1.00 94.31 219 ALA A N 1
ATOM 1691 C CA . ALA A 1 219 ? 6.619 4.270 9.941 1.00 94.31 219 ALA A CA 1
ATOM 1692 C C . ALA A 1 219 ? 7.414 4.531 11.232 1.00 94.31 219 ALA A C 1
ATOM 1694 O O . ALA A 1 219 ? 7.662 3.616 12.014 1.00 94.31 219 ALA A O 1
ATOM 1695 N N . THR A 1 220 ? 7.770 5.791 11.493 1.00 93.69 220 THR A N 1
ATOM 1696 C CA . THR A 1 220 ? 8.476 6.203 12.713 1.00 93.69 220 THR A CA 1
ATOM 1697 C C . THR A 1 220 ? 7.603 6.044 13.955 1.00 93.69 220 THR A C 1
ATOM 1699 O O . THR A 1 220 ? 8.067 5.507 14.962 1.00 93.69 220 THR A O 1
ATOM 1702 N N . ARG A 1 221 ? 6.338 6.480 13.890 1.00 91.06 221 ARG A N 1
ATOM 1703 C CA . ARG A 1 221 ? 5.375 6.397 14.999 1.00 91.06 221 ARG A CA 1
ATOM 1704 C C . ARG A 1 221 ? 5.121 4.953 15.429 1.00 91.06 221 ARG A C 1
ATOM 1706 O O . ARG A 1 221 ? 5.110 4.663 16.621 1.00 91.06 221 ARG A O 1
ATOM 1713 N N . GLU A 1 222 ? 4.970 4.057 14.460 1.00 91.31 222 GLU A N 1
ATOM 1714 C CA . GLU A 1 222 ? 4.605 2.653 14.674 1.00 91.31 222 GLU A CA 1
ATOM 1715 C C . GLU A 1 222 ? 5.820 1.703 14.710 1.00 91.31 222 GLU A C 1
ATOM 1717 O O . GLU A 1 222 ? 5.656 0.492 14.848 1.00 91.31 222 GLU A O 1
ATOM 1722 N N . ARG A 1 223 ? 7.051 2.232 14.629 1.00 89.81 223 ARG A N 1
ATOM 1723 C CA . ARG A 1 223 ? 8.303 1.469 14.453 1.00 89.81 223 ARG A CA 1
ATOM 1724 C C . ARG A 1 223 ? 8.446 0.264 15.383 1.00 89.81 223 ARG A C 1
ATOM 1726 O O . ARG A 1 223 ? 8.874 -0.802 14.955 1.00 89.81 223 ARG A O 1
ATOM 1733 N N . ASN A 1 224 ? 8.098 0.435 16.657 1.00 86.19 224 ASN A N 1
ATOM 1734 C CA . ASN A 1 224 ? 8.255 -0.612 17.669 1.00 86.19 224 ASN A CA 1
ATOM 1735 C C . ASN A 1 224 ? 7.270 -1.778 17.489 1.00 86.19 224 ASN A C 1
ATOM 1737 O O . ASN A 1 224 ? 7.519 -2.858 18.016 1.00 86.19 224 ASN A O 1
ATOM 1741 N N . GLY A 1 225 ? 6.158 -1.562 16.782 1.00 85.94 225 GLY A N 1
ATOM 1742 C CA . GLY A 1 225 ? 5.137 -2.577 16.535 1.00 85.94 225 GLY A CA 1
ATOM 1743 C C . GLY A 1 225 ? 5.252 -3.280 15.180 1.00 85.94 225 GLY A C 1
ATOM 1744 O O . GLY A 1 225 ? 4.553 -4.265 14.981 1.00 85.94 225 GLY A O 1
ATOM 1745 N N . LEU A 1 226 ? 6.120 -2.812 14.273 1.00 89.69 226 LEU A N 1
ATOM 1746 C CA . LEU A 1 226 ? 6.255 -3.311 12.892 1.00 89.69 226 LEU A CA 1
ATOM 1747 C C . LEU A 1 226 ? 7.568 -4.081 12.640 1.00 89.69 226 LEU A C 1
ATOM 1749 O O . LEU A 1 226 ? 8.030 -4.183 11.509 1.00 89.69 226 LEU A O 1
ATOM 1753 N N . THR A 1 227 ? 8.211 -4.610 13.682 1.00 82.62 227 THR A N 1
ATOM 1754 C CA . THR A 1 227 ? 9.582 -5.156 13.607 1.00 82.62 227 THR A CA 1
ATOM 1755 C C . THR A 1 227 ? 9.739 -6.410 12.743 1.00 82.62 227 THR A C 1
ATOM 1757 O O . THR A 1 227 ? 10.860 -6.745 12.369 1.00 82.62 227 THR A O 1
ATOM 1760 N N . SER A 1 228 ? 8.646 -7.107 12.432 1.00 87.12 228 SER A N 1
ATOM 1761 C CA . SER A 1 228 ? 8.623 -8.318 11.605 1.00 87.12 228 SER A CA 1
ATOM 1762 C C . SER A 1 228 ? 8.395 -8.059 10.115 1.00 87.12 228 SER A C 1
ATOM 1764 O O . SER A 1 228 ? 8.420 -9.010 9.339 1.00 87.12 228 SER A O 1
ATOM 1766 N N . HIS A 1 229 ? 8.149 -6.812 9.710 1.00 92.19 229 HIS A N 1
ATOM 1767 C CA . HIS A 1 229 ? 7.797 -6.468 8.335 1.00 92.19 229 HIS A CA 1
ATOM 1768 C C . HIS A 1 229 ? 8.840 -5.541 7.718 1.00 92.19 229 HIS A C 1
ATOM 1770 O O . HIS A 1 229 ? 9.375 -4.651 8.382 1.00 92.19 229 HIS A O 1
ATOM 1776 N N . LEU A 1 230 ? 9.108 -5.725 6.424 1.00 96.00 230 LEU A N 1
ATOM 1777 C CA . LEU A 1 230 ? 9.869 -4.748 5.658 1.00 96.00 230 LEU A CA 1
ATOM 1778 C C . LEU A 1 230 ? 9.021 -3.485 5.494 1.00 96.00 230 LEU A C 1
ATOM 1780 O O . LEU A 1 230 ? 7.901 -3.552 4.990 1.00 96.00 230 LEU A O 1
ATOM 1784 N N . VAL A 1 231 ? 9.558 -2.341 5.912 1.00 97.44 231 VAL A N 1
ATOM 1785 C CA . VAL A 1 231 ? 8.898 -1.040 5.774 1.00 97.44 231 VAL A CA 1
ATOM 1786 C C . VAL A 1 231 ? 9.735 -0.153 4.864 1.00 97.44 231 VAL A C 1
ATOM 1788 O O . VAL A 1 231 ? 10.849 0.234 5.215 1.00 97.44 231 VAL A O 1
ATOM 1791 N N . VAL A 1 232 ? 9.167 0.193 3.715 1.00 98.06 232 VAL A N 1
ATOM 1792 C CA . VAL A 1 232 ? 9.675 1.212 2.795 1.00 98.06 232 VAL A CA 1
ATOM 1793 C C . VAL A 1 232 ? 8.840 2.473 2.976 1.00 98.06 232 VAL A C 1
ATOM 1795 O O . VAL A 1 232 ? 7.641 2.396 3.253 1.00 98.06 232 VAL A O 1
ATOM 1798 N N . THR A 1 233 ? 9.458 3.648 2.840 1.00 98.31 233 THR A N 1
ATOM 1799 C CA . THR A 1 233 ? 8.726 4.913 2.938 1.00 98.31 233 THR A CA 1
ATOM 1800 C C . THR A 1 233 ? 8.421 5.525 1.577 1.00 98.31 233 THR A C 1
ATOM 1802 O O . THR A 1 233 ? 9.187 5.366 0.624 1.00 98.31 233 THR A O 1
ATOM 1805 N N . TRP A 1 234 ? 7.312 6.260 1.476 1.00 98.06 234 TRP A N 1
ATOM 1806 C CA . TRP A 1 234 ? 7.011 7.067 0.288 1.00 98.06 234 TRP A CA 1
ATOM 1807 C C . TRP A 1 234 ? 8.100 8.108 0.012 1.00 98.06 234 TRP A C 1
ATOM 1809 O O . TRP A 1 234 ? 8.383 8.406 -1.144 1.00 98.06 234 TRP A O 1
ATOM 1819 N N . GLU A 1 235 ? 8.735 8.628 1.059 1.00 98.06 235 GLU A N 1
ATOM 1820 C CA . GLU A 1 235 ? 9.894 9.513 1.000 1.00 98.06 235 GLU A CA 1
ATOM 1821 C C . GLU A 1 235 ? 11.102 8.804 0.369 1.00 98.06 235 GLU A C 1
ATOM 1823 O O . GLU A 1 235 ? 11.701 9.335 -0.564 1.00 98.06 235 GLU A O 1
ATOM 1828 N N . ALA A 1 236 ? 11.414 7.575 0.799 1.00 98.00 236 ALA A N 1
ATOM 1829 C CA . ALA A 1 236 ? 12.499 6.786 0.218 1.00 98.00 236 ALA A CA 1
ATOM 1830 C C . ALA A 1 236 ? 12.218 6.425 -1.249 1.00 98.00 236 ALA A C 1
ATOM 1832 O O . ALA A 1 236 ? 13.111 6.524 -2.092 1.00 98.00 236 ALA A O 1
ATOM 1833 N N . LEU A 1 237 ? 10.969 6.073 -1.578 1.00 97.75 237 LEU A N 1
ATOM 1834 C CA . LEU A 1 237 ? 10.537 5.848 -2.958 1.00 97.75 237 LEU A CA 1
ATOM 1835 C C . LEU A 1 237 ? 10.697 7.121 -3.800 1.00 97.75 237 LEU A C 1
ATOM 1837 O O . LEU A 1 237 ? 11.247 7.075 -4.902 1.00 97.75 237 LEU A O 1
ATOM 1841 N N . LEU A 1 238 ? 10.237 8.261 -3.279 1.00 96.88 238 LEU A N 1
ATOM 1842 C CA . LEU A 1 238 ? 10.374 9.550 -3.940 1.00 96.88 238 LEU A CA 1
ATOM 1843 C C . LEU A 1 238 ? 11.845 9.855 -4.208 1.00 96.88 238 LEU A C 1
ATOM 1845 O O . LEU A 1 238 ? 12.177 10.195 -5.334 1.00 96.88 238 LEU A O 1
ATOM 1849 N N . ASP A 1 239 ? 12.728 9.703 -3.228 1.00 95.69 239 ASP A N 1
ATOM 1850 C CA . ASP A 1 239 ? 14.149 10.004 -3.399 1.00 95.69 239 ASP A CA 1
ATOM 1851 C C . ASP A 1 239 ? 14.847 9.042 -4.368 1.00 95.69 239 ASP A C 1
ATOM 1853 O O . ASP A 1 239 ? 15.658 9.485 -5.187 1.00 95.69 239 ASP A O 1
ATOM 1857 N N . ALA A 1 240 ? 14.475 7.759 -4.363 1.00 95.19 240 ALA A N 1
ATOM 1858 C CA . ALA A 1 240 ? 14.986 6.770 -5.310 1.00 95.19 240 ALA A CA 1
ATOM 1859 C C . ALA A 1 240 ? 14.606 7.093 -6.767 1.00 95.19 240 ALA A C 1
ATOM 1861 O O . ALA A 1 240 ? 15.412 6.882 -7.682 1.00 95.19 240 ALA A O 1
ATOM 1862 N N . PHE A 1 241 ? 13.401 7.630 -6.987 1.00 93.69 241 PHE A N 1
ATOM 1863 C CA . PHE A 1 241 ? 12.853 7.886 -8.322 1.00 93.69 241 PHE A CA 1
ATOM 1864 C C . PHE A 1 241 ? 12.922 9.349 -8.771 1.00 93.69 241 PHE A C 1
ATOM 1866 O O . PHE A 1 241 ? 12.826 9.618 -9.968 1.00 93.69 241 PHE A O 1
ATOM 1873 N N . ARG A 1 242 ? 13.176 10.304 -7.871 1.00 93.19 242 ARG A N 1
ATOM 1874 C CA . ARG A 1 242 ? 13.305 11.740 -8.182 1.00 93.19 242 ARG A CA 1
ATOM 1875 C C . ARG A 1 242 ? 14.241 12.043 -9.361 1.00 93.19 242 ARG A C 1
ATOM 1877 O O . ARG A 1 242 ? 13.886 12.916 -10.149 1.00 93.19 242 ARG A O 1
ATOM 1884 N N . PRO A 1 243 ? 15.399 11.367 -9.530 1.00 90.38 243 PRO A N 1
ATOM 1885 C CA . PRO A 1 243 ? 16.317 11.668 -10.630 1.00 90.38 243 PRO A CA 1
ATOM 1886 C C . PRO A 1 243 ? 15.862 11.154 -12.003 1.00 90.38 243 PRO A C 1
ATOM 1888 O O . PRO A 1 243 ? 16.469 11.527 -13.004 1.00 90.38 243 PRO A O 1
ATOM 1891 N N . VAL A 1 244 ? 14.872 10.256 -12.054 1.00 84.56 244 VAL A N 1
ATOM 1892 C CA . VAL A 1 244 ? 14.545 9.475 -13.261 1.00 84.56 244 VAL A CA 1
ATOM 1893 C C . VAL A 1 244 ? 13.068 9.506 -13.656 1.00 84.56 244 VAL A C 1
ATOM 1895 O O . VAL A 1 244 ? 12.746 9.306 -14.824 1.00 84.56 244 VAL A O 1
ATOM 1898 N N . ALA A 1 245 ? 12.170 9.761 -12.707 1.00 87.75 245 ALA A N 1
ATOM 1899 C CA . ALA A 1 245 ? 10.738 9.824 -12.947 1.00 87.75 245 ALA A CA 1
ATOM 1900 C C . ALA A 1 245 ? 10.307 11.208 -13.471 1.00 87.75 245 ALA A C 1
ATOM 1902 O O . ALA A 1 245 ? 10.993 12.210 -13.235 1.00 87.75 245 ALA A O 1
ATOM 1903 N N . PRO A 1 246 ? 9.147 11.311 -14.150 1.00 88.00 246 PRO A N 1
ATOM 1904 C CA . PRO A 1 246 ? 8.660 12.581 -14.664 1.00 88.00 246 PRO A CA 1
ATOM 1905 C C . PRO A 1 246 ? 8.499 13.624 -13.542 1.00 88.00 246 PRO A C 1
ATOM 1907 O O . PRO A 1 246 ? 7.878 13.319 -12.515 1.00 88.00 246 PRO A O 1
ATOM 1910 N N . PRO A 1 247 ? 8.970 14.874 -13.738 1.00 86.88 247 PRO A N 1
ATOM 1911 C CA . PRO A 1 247 ? 8.935 15.913 -12.704 1.00 86.88 247 PRO A CA 1
ATOM 1912 C C . PRO A 1 247 ? 7.543 16.192 -12.129 1.00 86.88 247 PRO A C 1
ATOM 1914 O O . PRO A 1 247 ? 7.410 16.564 -10.967 1.00 86.88 247 PRO A O 1
ATOM 1917 N N . TYR A 1 248 ? 6.492 16.006 -12.932 1.00 87.38 248 TYR A N 1
ATOM 1918 C CA . TYR A 1 248 ? 5.114 16.177 -12.480 1.00 87.38 248 TYR A CA 1
ATOM 1919 C C . TYR A 1 248 ? 4.765 15.207 -11.341 1.00 87.38 248 TYR A C 1
ATOM 1921 O O . TYR A 1 248 ? 4.302 15.640 -10.290 1.00 87.38 248 TYR A O 1
ATOM 1929 N N . TRP A 1 249 ? 5.038 13.910 -11.507 1.00 91.62 249 TRP A N 1
ATOM 1930 C CA . TRP A 1 249 ? 4.655 12.887 -10.529 1.00 91.62 249 TRP A CA 1
ATOM 1931 C C . TRP A 1 249 ? 5.502 12.945 -9.262 1.00 91.62 249 TRP A C 1
ATOM 1933 O O . TRP A 1 249 ? 4.974 12.791 -8.161 1.00 91.62 249 TRP A O 1
ATOM 1943 N N . THR A 1 250 ? 6.791 13.259 -9.400 1.00 92.44 250 THR A N 1
ATOM 1944 C CA . THR A 1 250 ? 7.662 13.507 -8.245 1.00 92.44 250 THR A CA 1
ATOM 1945 C C . THR A 1 250 ? 7.217 14.752 -7.474 1.00 92.44 250 THR A C 1
ATOM 1947 O O . THR A 1 250 ? 7.236 14.734 -6.246 1.00 92.44 250 THR A O 1
ATOM 1950 N N . SER A 1 251 ? 6.728 15.795 -8.158 1.00 89.81 251 SER A N 1
ATOM 1951 C CA . SER A 1 251 ? 6.151 16.986 -7.512 1.00 89.81 251 SER A CA 1
ATOM 1952 C C . SER A 1 251 ? 4.816 16.695 -6.823 1.00 89.81 251 SER A C 1
ATOM 1954 O O . SER A 1 251 ? 4.607 17.157 -5.706 1.00 89.81 251 SER A O 1
ATOM 1956 N N . VAL A 1 252 ? 3.928 15.908 -7.447 1.00 90.56 252 VAL A N 1
ATOM 1957 C CA . VAL A 1 252 ? 2.649 15.482 -6.845 1.00 90.56 252 VAL A CA 1
ATOM 1958 C C . VAL A 1 252 ? 2.892 14.719 -5.545 1.00 90.56 252 VAL A C 1
ATOM 1960 O O . VAL A 1 252 ? 2.251 15.017 -4.536 1.00 90.56 252 VAL A O 1
ATOM 1963 N N . LEU A 1 253 ? 3.818 13.753 -5.551 1.00 94.38 253 LEU A N 1
ATOM 1964 C CA . LEU A 1 253 ? 4.147 12.992 -4.348 1.00 94.38 253 LEU A CA 1
ATOM 1965 C C . LEU A 1 253 ? 4.822 13.878 -3.293 1.00 94.38 253 LEU A C 1
ATOM 1967 O O . LEU A 1 253 ? 4.430 13.829 -2.132 1.00 94.38 253 LEU A O 1
ATOM 1971 N N . ALA A 1 254 ? 5.779 14.724 -3.690 1.00 94.00 254 ALA A N 1
ATOM 1972 C CA . ALA A 1 254 ? 6.452 15.644 -2.773 1.00 94.00 254 ALA A CA 1
ATOM 1973 C C . ALA A 1 254 ? 5.464 16.582 -2.060 1.00 94.00 254 ALA A C 1
ATOM 1975 O O . ALA A 1 254 ? 5.508 16.693 -0.839 1.00 94.00 254 ALA A O 1
ATOM 1976 N N . GLU A 1 255 ? 4.545 17.205 -2.802 1.00 91.50 255 GLU A N 1
ATOM 1977 C CA . GLU A 1 255 ? 3.514 18.090 -2.246 1.00 91.50 255 GLU A CA 1
ATOM 1978 C C . GLU A 1 255 ? 2.565 17.325 -1.306 1.00 91.50 255 GLU A C 1
ATOM 1980 O O . GLU A 1 255 ? 2.202 17.817 -0.238 1.00 91.50 255 GLU A O 1
ATOM 1985 N N . ALA A 1 256 ? 2.177 16.101 -1.675 1.00 91.44 256 ALA A N 1
ATOM 1986 C CA . ALA A 1 256 ? 1.322 15.259 -0.843 1.00 91.44 256 ALA A CA 1
ATOM 1987 C C . ALA A 1 256 ? 1.986 14.862 0.486 1.00 91.44 256 ALA A C 1
ATOM 1989 O O . ALA A 1 256 ? 1.303 14.815 1.509 1.00 91.44 256 ALA A O 1
ATOM 1990 N N . LEU A 1 257 ? 3.295 14.592 0.470 1.00 93.50 257 LEU A N 1
ATOM 1991 C CA . LEU A 1 257 ? 4.087 14.280 1.663 1.00 93.50 257 LEU A CA 1
ATOM 1992 C C . LEU A 1 257 ? 4.337 15.526 2.523 1.00 93.50 257 LEU A C 1
ATOM 1994 O O . LEU A 1 257 ? 4.193 15.468 3.741 1.00 93.50 257 LEU A O 1
ATOM 1998 N N . GLU A 1 258 ? 4.629 16.676 1.907 1.00 91.00 258 GLU A N 1
ATOM 1999 C CA . GLU A 1 258 ? 4.790 17.958 2.611 1.00 91.00 258 GLU A CA 1
ATOM 2000 C C . GLU A 1 258 ? 3.508 18.347 3.361 1.00 91.00 258 GLU A C 1
ATOM 2002 O O . GLU A 1 258 ? 3.555 18.783 4.511 1.00 91.00 258 GLU A O 1
ATOM 2007 N N . ARG A 1 259 ? 2.347 18.106 2.742 1.00 88.38 259 ARG A N 1
ATOM 2008 C CA . ARG A 1 259 ? 1.023 18.381 3.319 1.00 88.38 259 ARG A CA 1
ATOM 2009 C C . ARG A 1 259 ? 0.404 17.178 4.019 1.00 88.38 259 ARG A C 1
ATOM 2011 O O . ARG A 1 259 ? -0.793 17.193 4.314 1.00 88.38 259 ARG A O 1
ATOM 2018 N N . HIS A 1 260 ? 1.193 16.139 4.294 1.00 89.44 260 HIS A N 1
ATOM 2019 C CA . HIS A 1 260 ? 0.687 14.885 4.844 1.00 89.44 260 HIS A CA 1
ATOM 2020 C C . HIS A 1 260 ? -0.106 15.104 6.133 1.00 89.44 260 HIS A C 1
ATOM 2022 O O . HIS A 1 260 ? -1.224 14.626 6.220 1.00 89.44 260 HIS A O 1
ATOM 2028 N N . GLU A 1 261 ? 0.382 15.926 7.063 1.00 84.50 261 GLU A N 1
ATOM 2029 C CA . GLU A 1 261 ? -0.318 16.262 8.319 1.00 84.50 261 GLU A CA 1
ATOM 2030 C C . GLU A 1 261 ? -1.721 16.866 8.114 1.00 84.50 261 GLU A C 1
ATOM 2032 O O . GLU A 1 261 ? -2.641 16.620 8.896 1.00 84.50 261 GLU A O 1
ATOM 2037 N N . GLU A 1 262 ? -1.903 17.674 7.066 1.00 83.19 262 GLU A N 1
ATOM 2038 C CA . GLU A 1 262 ? -3.193 18.299 6.751 1.00 83.19 262 GLU A CA 1
ATOM 2039 C C . GLU A 1 262 ? -4.172 17.303 6.119 1.00 83.19 262 GLU A C 1
ATOM 2041 O O . GLU A 1 262 ? -5.393 17.433 6.257 1.00 83.19 262 GLU A O 1
ATOM 2046 N N . LEU A 1 263 ? -3.625 16.340 5.376 1.00 82.38 263 LEU A N 1
ATOM 2047 C CA . LEU A 1 263 ? -4.362 15.417 4.520 1.00 82.38 263 LEU A CA 1
ATOM 2048 C C . LEU A 1 263 ? -4.586 14.054 5.164 1.00 82.38 263 LEU A C 1
ATOM 2050 O O . LEU A 1 263 ? -5.549 13.375 4.769 1.00 82.38 263 LEU A O 1
ATOM 2054 N N . GLU A 1 264 ? -3.746 13.695 6.144 1.00 82.19 264 GLU A N 1
ATOM 2055 C CA . GLU A 1 264 ? -3.849 12.507 6.978 1.00 82.19 264 GLU A CA 1
ATOM 2056 C C . GLU A 1 264 ? -5.307 12.416 7.384 1.00 82.19 264 GLU A C 1
ATOM 2058 O O . GLU A 1 264 ? -5.953 13.380 7.822 1.00 82.19 264 GLU A O 1
ATOM 2063 N N . SER A 1 265 ? -5.879 11.251 7.122 1.00 69.12 265 SER A N 1
ATOM 2064 C CA . SER A 1 265 ? -7.172 10.908 7.652 1.00 69.12 265 SER A CA 1
ATOM 2065 C C . SER A 1 265 ? -6.985 10.969 9.147 1.00 69.12 265 SER A C 1
ATOM 2067 O O . SER A 1 265 ? -6.506 10.012 9.747 1.00 69.12 265 SER A O 1
ATOM 2069 N N . LYS A 1 266 ? -7.348 12.114 9.742 1.00 58.84 266 LYS A N 1
ATOM 2070 C CA . LYS A 1 266 ? -7.635 12.192 11.162 1.00 58.84 266 LYS A CA 1
ATOM 2071 C C . LYS A 1 266 ? -8.512 10.997 11.369 1.00 58.84 266 LYS A C 1
ATOM 2073 O O . LYS A 1 266 ? -9.601 10.954 10.781 1.00 58.84 266 LYS A O 1
ATOM 2078 N N . THR A 1 267 ? -8.002 10.006 12.094 1.00 45.91 267 THR A N 1
ATOM 2079 C CA . THR A 1 267 ? -8.825 8.920 12.566 1.00 45.91 267 THR A CA 1
ATOM 2080 C C . THR A 1 267 ? -10.029 9.669 13.083 1.00 45.91 267 THR A C 1
ATOM 2082 O O . THR A 1 267 ? -9.903 10.513 13.979 1.00 45.91 267 THR A O 1
ATOM 2085 N N . ILE A 1 268 ? -11.190 9.462 12.467 1.00 41.56 268 ILE A N 1
ATOM 2086 C CA . ILE A 1 268 ? -12.414 9.706 13.191 1.00 41.56 268 ILE A CA 1
ATOM 2087 C C . ILE A 1 268 ? -12.328 8.599 14.239 1.00 41.56 268 ILE A C 1
ATOM 2089 O O . ILE A 1 268 ? -12.941 7.547 14.108 1.00 41.56 268 ILE A O 1
ATOM 2093 N N . SER A 1 269 ? -11.472 8.815 15.256 1.00 41.66 269 SER A N 1
ATOM 2094 C CA . SER A 1 269 ? -11.790 8.569 16.636 1.00 41.66 269 SER A CA 1
ATOM 2095 C C . SER A 1 269 ? -13.237 8.948 16.649 1.00 41.66 269 SER A C 1
ATOM 2097 O O . SER A 1 269 ? -13.582 10.108 16.427 1.00 41.66 269 SER A O 1
ATOM 2099 N N . MET A 1 270 ? -14.082 7.929 16.631 1.00 47.66 270 MET A N 1
ATOM 2100 C CA . MET A 1 270 ? -15.480 8.133 16.876 1.00 47.66 270 MET A CA 1
ATOM 2101 C C . MET A 1 270 ? -15.414 8.690 18.281 1.00 47.66 270 MET A C 1
ATOM 2103 O O . MET A 1 270 ? -15.188 7.896 19.188 1.00 47.66 270 MET A O 1
ATOM 2107 N N . PRO A 1 271 ? -15.477 10.023 18.486 1.00 51.81 271 PRO A N 1
ATOM 2108 C CA . PRO A 1 271 ? -14.952 10.629 19.715 1.00 51.81 271 PRO A CA 1
ATOM 2109 C C . PRO A 1 271 ? -15.747 10.155 20.932 1.00 51.81 271 PRO A C 1
ATOM 2111 O O . PRO A 1 271 ? -15.391 10.378 22.080 1.00 51.81 271 PRO A O 1
ATOM 2114 N N . ASN A 1 272 ? -16.873 9.513 20.632 1.00 59.41 272 ASN A N 1
ATOM 2115 C CA . ASN A 1 272 ? -17.854 8.996 21.532 1.00 59.41 272 ASN A CA 1
ATOM 2116 C C . ASN A 1 272 ? -17.695 7.499 21.832 1.00 59.41 272 ASN A C 1
ATOM 2118 O O . ASN A 1 272 ? -18.320 7.064 22.785 1.00 59.41 272 ASN A O 1
ATOM 2122 N N . ALA A 1 273 ? -16.944 6.711 21.056 1.00 75.25 273 ALA A N 1
ATOM 2123 C CA . ALA A 1 273 ? -16.808 5.272 21.284 1.00 75.25 273 ALA A CA 1
ATOM 2124 C C . ALA A 1 273 ? -15.540 4.959 22.082 1.00 75.25 273 ALA A C 1
ATOM 2126 O O . ALA A 1 273 ? -14.451 5.378 21.703 1.00 75.25 273 ALA A O 1
ATOM 2127 N N . GLN A 1 274 ? -15.688 4.199 23.166 1.00 83.06 274 GLN A N 1
ATOM 2128 C CA . GLN A 1 274 ? -14.576 3.726 23.999 1.00 83.06 274 GLN A CA 1
ATOM 2129 C C . GLN A 1 274 ? -14.107 2.323 23.587 1.00 83.06 274 GLN A C 1
ATOM 2131 O O . GLN A 1 274 ? -13.018 1.903 23.961 1.00 83.06 274 GLN A O 1
ATOM 2136 N N . GLY A 1 275 ? -14.906 1.608 22.791 1.00 85.25 275 GLY A N 1
ATOM 2137 C CA . GLY A 1 275 ? -14.554 0.297 22.263 1.00 85.25 275 GLY A CA 1
ATOM 2138 C C . GLY A 1 275 ? -15.584 -0.241 21.277 1.00 85.25 275 GLY A C 1
ATOM 2139 O O . GLY A 1 275 ? -16.485 0.477 20.821 1.00 85.25 275 GLY A O 1
ATOM 2140 N N . ARG A 1 276 ? -15.446 -1.529 20.958 1.00 90.62 276 ARG A N 1
ATOM 2141 C CA . ARG A 1 276 ? -16.416 -2.308 20.186 1.00 90.62 276 ARG A CA 1
ATOM 2142 C C . ARG A 1 276 ? -16.658 -3.651 20.856 1.00 90.62 276 ARG A C 1
ATOM 2144 O O . ARG A 1 276 ? -15.720 -4.235 21.380 1.00 90.62 276 ARG A O 1
ATOM 2151 N N . MET A 1 277 ? -17.900 -4.111 20.799 1.00 92.06 277 MET A N 1
ATOM 2152 C CA . MET A 1 277 ? -18.327 -5.424 21.281 1.00 92.06 277 MET A CA 1
ATOM 2153 C C . MET A 1 277 ? -19.389 -5.968 20.329 1.00 92.06 277 MET A C 1
ATOM 2155 O O . MET A 1 277 ? -20.127 -5.202 19.700 1.00 92.06 277 MET A O 1
ATOM 2159 N N . THR A 1 278 ? -19.459 -7.284 20.203 1.00 95.38 278 THR A N 1
ATOM 2160 C CA . THR A 1 278 ? -20.577 -7.970 19.556 1.00 95.38 278 THR A CA 1
ATOM 2161 C C . THR A 1 278 ? -21.849 -7.822 20.390 1.00 95.38 278 THR A C 1
ATOM 2163 O O . THR A 1 278 ? -21.788 -7.569 21.596 1.00 95.38 278 THR A O 1
ATOM 2166 N N . GLY A 1 279 ? -23.025 -7.990 19.782 1.00 94.62 279 GLY A N 1
ATOM 2167 C CA . GLY A 1 279 ? -24.274 -7.936 20.546 1.00 94.62 279 GLY A CA 1
ATOM 2168 C C . GLY A 1 279 ? -24.360 -9.011 21.631 1.00 94.62 279 GLY A C 1
ATOM 2169 O O . GLY A 1 279 ? -24.862 -8.733 22.718 1.00 94.62 279 GLY A O 1
ATOM 2170 N N . ALA A 1 280 ? -23.808 -10.204 21.386 1.00 93.00 280 ALA A N 1
ATOM 2171 C CA . ALA A 1 280 ? -23.726 -11.262 22.393 1.00 93.00 280 ALA A CA 1
ATOM 2172 C C . ALA A 1 280 ? -22.846 -10.863 23.592 1.00 93.00 280 ALA A C 1
ATOM 2174 O O . ALA A 1 280 ? -23.237 -11.072 24.740 1.00 93.00 280 ALA A O 1
ATOM 2175 N N . GLU A 1 281 ? -21.691 -10.241 23.343 1.00 93.81 281 GLU A N 1
ATOM 2176 C CA . GLU A 1 281 ? -20.814 -9.735 24.406 1.00 93.81 281 GLU A CA 1
ATOM 2177 C C . GLU A 1 281 ? -21.476 -8.607 25.206 1.00 93.81 281 GLU A C 1
ATOM 2179 O O . GLU A 1 281 ? -21.317 -8.556 26.421 1.00 93.81 281 GLU A O 1
ATOM 2184 N N . ILE A 1 282 ? -22.253 -7.733 24.556 1.00 96.06 282 ILE A N 1
ATOM 2185 C CA . ILE A 1 282 ? -22.999 -6.657 25.234 1.00 96.06 282 ILE A CA 1
ATOM 2186 C C . ILE A 1 282 ? -24.062 -7.237 26.172 1.00 96.06 282 ILE A C 1
ATOM 2188 O O . ILE A 1 282 ? -24.198 -6.778 27.304 1.00 96.06 282 ILE A O 1
ATOM 2192 N N . VAL A 1 283 ? -24.800 -8.262 25.732 1.00 95.12 283 VAL A N 1
ATOM 2193 C CA . VAL A 1 283 ? -25.770 -8.959 26.593 1.00 95.12 283 VAL A CA 1
ATOM 2194 C C . VAL A 1 283 ? -25.063 -9.628 27.774 1.00 95.12 283 VAL A C 1
ATOM 2196 O O . VAL A 1 283 ? -25.539 -9.529 28.902 1.00 95.12 283 VAL A O 1
ATOM 2199 N N . ALA A 1 284 ? -23.920 -10.276 27.541 1.00 90.69 284 ALA A N 1
ATOM 2200 C CA . ALA A 1 284 ? -23.144 -10.907 28.606 1.00 90.69 284 ALA A CA 1
ATOM 2201 C C . ALA A 1 284 ? -22.607 -9.885 29.629 1.00 90.69 284 ALA A C 1
ATOM 2203 O O . ALA A 1 284 ? -22.700 -10.127 30.832 1.00 90.69 284 ALA A O 1
ATOM 2204 N N . ASP A 1 285 ? -22.099 -8.736 29.170 1.00 91.62 285 ASP A N 1
ATOM 2205 C CA . ASP A 1 285 ? -21.634 -7.641 30.033 1.00 91.62 285 ASP A CA 1
ATOM 2206 C C . ASP A 1 285 ? -22.777 -7.034 30.853 1.00 91.62 285 ASP A C 1
ATOM 2208 O O . ASP A 1 285 ? -22.629 -6.840 32.056 1.00 91.62 285 ASP A O 1
ATOM 2212 N N . ALA A 1 286 ? -23.952 -6.835 30.252 1.00 90.69 286 ALA A N 1
ATOM 2213 C CA . ALA A 1 286 ? -25.123 -6.313 30.955 1.00 90.69 286 ALA A CA 1
ATOM 2214 C C . ALA A 1 286 ? -25.626 -7.227 32.090 1.00 90.69 286 ALA A C 1
ATOM 2216 O O . ALA A 1 286 ? -26.256 -6.752 33.034 1.00 90.69 286 ALA A O 1
ATOM 2217 N N . LEU A 1 287 ? -25.357 -8.533 32.005 1.00 89.50 287 LEU A N 1
ATOM 2218 C CA . LEU A 1 287 ? -25.681 -9.513 33.048 1.00 89.50 287 LEU A CA 1
ATOM 2219 C C . LEU A 1 287 ? -24.581 -9.638 34.118 1.00 89.50 287 LEU A C 1
ATOM 2221 O O . LEU A 1 287 ? -24.771 -10.332 35.120 1.00 89.50 287 LEU A O 1
ATOM 2225 N N . SER A 1 288 ? -23.434 -8.987 33.921 1.00 87.31 288 SER A N 1
ATOM 2226 C CA . SER A 1 288 ? -22.330 -8.968 34.878 1.00 87.31 288 SER A CA 1
ATOM 2227 C C . SER A 1 288 ? -22.696 -8.168 36.138 1.00 87.31 288 SER A C 1
ATOM 2229 O O . SER A 1 288 ? -23.411 -7.170 36.051 1.00 87.31 288 SER A O 1
ATOM 2231 N N . PRO A 1 289 ? -22.153 -8.513 37.323 1.00 83.62 289 PRO A N 1
ATOM 2232 C CA . PRO A 1 289 ? -22.305 -7.704 38.537 1.00 83.62 289 PRO A CA 1
ATOM 2233 C C . PRO A 1 289 ? -21.771 -6.267 38.421 1.00 83.62 289 PRO A C 1
ATOM 2235 O O . PRO A 1 289 ? -22.099 -5.425 39.255 1.00 83.62 289 PRO A O 1
ATOM 2238 N N . SER A 1 290 ? -20.913 -5.997 37.432 1.00 85.25 290 SER A N 1
ATOM 2239 C CA . SER A 1 290 ? -20.331 -4.680 37.166 1.00 85.25 290 SER A CA 1
ATOM 2240 C C . SER A 1 290 ? -20.232 -4.458 35.651 1.00 85.25 290 SER A C 1
ATOM 2242 O O . SER A 1 290 ? -19.151 -4.673 35.095 1.00 85.25 290 SER A O 1
ATOM 2244 N N . PRO A 1 291 ? -21.332 -4.066 34.982 1.00 87.44 291 PRO A N 1
ATOM 2245 C CA . PRO A 1 291 ? -21.341 -3.836 33.541 1.00 87.44 291 PRO A CA 1
ATOM 2246 C C . PRO A 1 291 ? -20.407 -2.683 33.169 1.00 87.44 291 PRO A C 1
ATOM 2248 O O . PRO A 1 291 ? -20.362 -1.650 33.845 1.00 87.44 291 PRO A O 1
ATOM 2251 N N . LEU A 1 292 ? -19.645 -2.870 32.096 1.00 84.88 292 LEU A N 1
ATOM 2252 C CA . LEU A 1 292 ? -18.704 -1.883 31.568 1.00 84.88 292 LEU A CA 1
ATOM 2253 C C . LEU A 1 292 ? -19.358 -0.970 30.525 1.00 84.88 292 LEU A C 1
ATOM 2255 O O . LEU A 1 292 ? -18.857 0.124 30.259 1.00 84.88 292 LEU A O 1
ATOM 2259 N N . VAL A 1 293 ? -20.470 -1.403 29.930 1.00 89.81 293 VAL A N 1
ATOM 2260 C CA . VAL A 1 293 ? -21.156 -0.693 28.850 1.00 89.81 293 VAL A CA 1
ATOM 2261 C C . VAL A 1 293 ? -22.472 -0.096 29.334 1.00 89.81 293 VAL A C 1
ATOM 2263 O O . VAL A 1 293 ? -23.346 -0.794 29.833 1.00 89.81 293 VAL A O 1
ATOM 2266 N N . ALA A 1 294 ? -22.647 1.205 29.104 1.00 92.25 294 ALA A N 1
ATOM 2267 C CA . ALA A 1 294 ? -23.907 1.910 29.346 1.00 92.25 294 ALA A CA 1
ATOM 2268 C C . ALA A 1 294 ? -24.596 2.353 28.046 1.00 92.25 294 ALA A C 1
ATOM 2270 O O . ALA A 1 294 ? -25.809 2.547 28.021 1.00 92.25 294 ALA A O 1
ATOM 2271 N N . PHE A 1 295 ? -23.842 2.520 26.953 1.00 94.00 295 PHE A N 1
ATOM 2272 C CA . PHE A 1 295 ? -24.382 2.962 25.668 1.00 94.00 295 PHE A CA 1
ATOM 2273 C C . PHE A 1 295 ? -23.831 2.146 24.506 1.00 94.00 295 PHE A C 1
ATOM 2275 O O . PHE A 1 295 ? -22.640 1.830 24.449 1.00 94.00 295 PHE A O 1
ATOM 2282 N N . VAL A 1 296 ? -24.713 1.894 23.542 1.00 94.25 296 VAL A N 1
ATOM 2283 C CA . VAL A 1 296 ? -24.454 1.130 22.323 1.00 94.25 296 VAL A CA 1
ATOM 2284 C C . VAL A 1 296 ? -24.651 2.043 21.113 1.00 94.25 296 VAL A C 1
ATOM 2286 O O . VAL A 1 296 ? -25.653 2.751 21.001 1.00 94.25 296 VAL A O 1
ATOM 2289 N N . GLY A 1 297 ? -23.681 2.054 20.204 1.00 93.69 297 GLY A N 1
ATOM 2290 C CA . GLY A 1 297 ? -23.681 2.883 19.006 1.00 93.69 297 GLY A CA 1
ATOM 2291 C C . GLY A 1 297 ? -23.899 2.071 17.731 1.00 93.69 297 GLY A C 1
ATOM 2292 O O . GLY A 1 297 ? -23.158 1.127 17.437 1.00 93.69 297 GLY A O 1
ATOM 2293 N N . ARG A 1 298 ? -24.890 2.487 16.937 1.00 93.75 298 ARG A N 1
ATOM 2294 C CA . ARG A 1 298 ? -25.228 1.963 15.603 1.00 93.75 298 ARG A CA 1
ATOM 2295 C C . ARG A 1 298 ? -25.817 3.102 14.767 1.00 93.75 298 ARG A C 1
ATOM 2297 O O . ARG A 1 298 ? -26.429 4.014 15.308 1.00 93.75 298 ARG A O 1
ATOM 2304 N N . VAL A 1 299 ? -25.632 3.087 13.448 1.00 90.00 299 VAL A N 1
ATOM 2305 C CA . VAL A 1 299 ? -26.148 4.164 12.578 1.00 90.00 299 VAL A CA 1
ATOM 2306 C C . VAL A 1 299 ? -27.667 4.301 12.740 1.00 90.00 299 VAL A C 1
ATOM 2308 O O . VAL A 1 299 ? -28.393 3.337 12.507 1.00 90.00 299 VAL A O 1
ATOM 2311 N N . GLY A 1 300 ? -28.127 5.495 13.126 1.00 88.44 300 GLY A N 1
ATOM 2312 C CA . GLY A 1 300 ? -29.534 5.794 13.417 1.00 88.44 300 GLY A CA 1
ATOM 2313 C C . GLY A 1 300 ? -30.042 5.294 14.777 1.00 88.44 300 GLY A C 1
ATOM 2314 O O . GLY A 1 300 ? -31.230 5.424 15.055 1.00 88.44 300 GLY A O 1
ATOM 2315 N N . GLY A 1 301 ? -29.170 4.730 15.619 1.00 91.25 301 GLY A N 1
ATOM 2316 C CA . GLY A 1 301 ? -29.509 4.311 16.975 1.00 91.25 301 GLY A CA 1
ATOM 2317 C C . GLY A 1 301 ? -30.577 3.217 16.992 1.00 91.25 301 GLY A C 1
ATOM 2318 O O . GLY A 1 301 ? -30.618 2.365 16.105 1.00 91.25 301 GLY A O 1
ATOM 2319 N N . ALA A 1 302 ? -31.445 3.248 18.005 1.00 90.19 302 ALA A N 1
ATOM 2320 C CA . ALA A 1 302 ? -32.497 2.247 18.198 1.00 90.19 302 ALA A CA 1
ATOM 2321 C C . ALA A 1 302 ? -33.563 2.251 17.084 1.00 90.19 302 ALA A C 1
ATOM 2323 O O . ALA A 1 302 ? -34.246 1.254 16.877 1.00 90.19 302 ALA A O 1
ATOM 2324 N N . THR A 1 303 ? -33.711 3.362 16.358 1.00 90.00 303 THR A N 1
ATOM 2325 C CA . THR A 1 303 ? -34.687 3.518 15.265 1.00 90.00 303 THR A CA 1
ATOM 2326 C C . THR A 1 303 ? -34.047 3.424 13.879 1.00 90.00 303 THR A C 1
ATOM 2328 O O . THR A 1 303 ? -34.721 3.599 12.863 1.00 90.00 303 THR A O 1
ATOM 2331 N N . GLY A 1 304 ? -32.740 3.161 13.813 1.00 92.19 304 GLY A N 1
ATOM 2332 C CA . GLY A 1 304 ? -31.993 3.088 12.568 1.00 92.19 304 GLY A CA 1
ATOM 2333 C C . GLY A 1 304 ? -32.308 1.823 11.777 1.00 92.19 304 GLY A C 1
ATOM 2334 O O . GLY A 1 304 ? -32.380 0.731 12.338 1.00 92.19 304 GLY A O 1
ATOM 2335 N N . ALA A 1 305 ? -32.405 1.951 10.450 1.00 92.94 305 ALA A N 1
ATOM 2336 C CA . ALA A 1 305 ? -32.695 0.827 9.555 1.00 92.94 305 ALA A CA 1
ATOM 2337 C C . ALA A 1 305 ? -31.711 -0.345 9.724 1.00 92.94 305 ALA A C 1
ATOM 2339 O O . ALA A 1 305 ? -32.126 -1.497 9.701 1.00 92.94 305 ALA A O 1
ATOM 2340 N N . ARG A 1 306 ? -30.423 -0.056 9.971 1.00 91.81 306 ARG A N 1
ATOM 2341 C CA . ARG A 1 306 ? -29.408 -1.091 10.221 1.00 91.81 306 ARG A CA 1
ATOM 2342 C C . ARG A 1 306 ? -29.647 -1.860 11.513 1.00 91.81 306 ARG A C 1
ATOM 2344 O O . ARG A 1 306 ? -29.472 -3.066 11.524 1.00 91.81 306 ARG A O 1
ATOM 2351 N N . PHE A 1 307 ? -30.022 -1.178 12.593 1.00 95.25 307 PHE A N 1
ATOM 2352 C CA . PHE A 1 307 ? -30.309 -1.874 13.844 1.00 95.25 307 PHE A CA 1
ATOM 2353 C C . PHE A 1 307 ? -31.584 -2.713 13.715 1.00 95.25 307 PHE A C 1
ATOM 2355 O O . PHE A 1 307 ? -31.594 -3.866 14.124 1.00 95.25 307 PHE A O 1
ATOM 2362 N N . ALA A 1 308 ? -32.621 -2.187 13.057 1.00 94.38 308 ALA A N 1
ATOM 2363 C CA . ALA A 1 308 ? -33.831 -2.952 12.758 1.00 94.38 308 ALA A CA 1
ATOM 2364 C C . ALA A 1 308 ? -33.538 -4.213 11.919 1.00 94.38 308 ALA A C 1
ATOM 2366 O O . ALA A 1 308 ? -34.091 -5.276 12.193 1.00 94.38 308 ALA A O 1
ATOM 2367 N N . GLU A 1 309 ? -32.640 -4.113 10.935 1.00 94.00 309 GLU A N 1
ATOM 2368 C CA . GLU A 1 309 ? -32.156 -5.255 10.154 1.00 94.00 309 GLU A CA 1
ATOM 2369 C C . GLU A 1 309 ? -31.408 -6.267 11.036 1.00 94.00 309 GLU A C 1
ATOM 2371 O O . GLU A 1 309 ? -31.761 -7.449 11.017 1.00 94.00 309 GLU A O 1
ATOM 2376 N N . ASP A 1 310 ? -30.455 -5.807 11.861 1.00 95.00 310 ASP A N 1
ATOM 2377 C CA . ASP A 1 310 ? -29.691 -6.659 12.785 1.00 95.00 310 ASP A CA 1
ATOM 2378 C C . ASP A 1 310 ? -30.630 -7.474 13.703 1.00 95.00 310 ASP A C 1
ATOM 2380 O O . ASP A 1 310 ? -30.427 -8.671 13.919 1.00 95.00 310 ASP A O 1
ATOM 2384 N N . ILE A 1 311 ? -31.686 -6.822 14.211 1.00 95.12 311 ILE A N 1
ATOM 2385 C CA . ILE A 1 311 ? -32.725 -7.441 15.040 1.00 95.12 311 ILE A CA 1
ATOM 2386 C C . ILE A 1 311 ? -33.542 -8.437 14.216 1.00 95.12 311 ILE A C 1
ATOM 2388 O O . ILE A 1 311 ? -33.577 -9.613 14.554 1.00 95.12 311 ILE A O 1
ATOM 2392 N N . SER A 1 312 ? -34.150 -8.010 13.105 1.00 92.56 312 SER A N 1
ATOM 2393 C CA . SER A 1 312 ? -35.054 -8.856 12.304 1.00 92.56 312 SER A CA 1
ATOM 2394 C C . SER A 1 312 ? -34.399 -10.118 11.730 1.00 92.56 312 SER A C 1
ATOM 2396 O O . SER A 1 312 ? -35.081 -11.116 11.512 1.00 92.56 312 SER A O 1
ATOM 2398 N N . THR A 1 313 ? -33.086 -10.078 11.495 1.00 91.75 313 THR A N 1
ATOM 2399 C CA . THR A 1 313 ? -32.305 -11.185 10.923 1.00 91.75 313 THR A CA 1
ATOM 2400 C C . THR A 1 313 ? -31.606 -12.044 11.977 1.00 91.75 313 THR A C 1
ATOM 2402 O O . THR A 1 313 ? -31.018 -13.066 11.630 1.00 91.75 313 THR A O 1
ATOM 2405 N N . GLY A 1 314 ? -31.611 -11.632 13.249 1.00 92.25 314 GLY A N 1
ATOM 2406 C CA . GLY A 1 314 ? -30.851 -12.284 14.320 1.00 92.25 314 GLY A CA 1
ATOM 2407 C C . GLY A 1 314 ? -29.334 -12.045 14.266 1.00 92.25 314 GLY A C 1
ATOM 2408 O O . GLY A 1 314 ? -28.608 -12.506 15.147 1.00 92.25 314 GLY A O 1
ATOM 2409 N N . THR A 1 315 ? -28.831 -11.300 13.275 1.00 94.38 315 THR A N 1
ATOM 2410 C CA . THR A 1 315 ? -27.391 -11.022 13.114 1.00 94.38 315 THR A CA 1
ATOM 2411 C C . THR A 1 315 ? -26.822 -10.123 14.209 1.00 94.38 315 THR A C 1
ATOM 2413 O O . THR A 1 315 ? -25.599 -10.040 14.356 1.00 94.38 315 THR A O 1
ATOM 2416 N N . TRP A 1 316 ? -27.683 -9.509 15.029 1.00 95.19 316 TRP A N 1
ATOM 2417 C CA . TRP A 1 316 ? -27.286 -8.714 16.189 1.00 95.19 316 TRP A CA 1
ATOM 2418 C C . TRP A 1 316 ? -26.312 -9.449 17.117 1.00 95.19 316 TRP A C 1
ATOM 2420 O O . TRP A 1 316 ? -25.437 -8.814 17.695 1.00 95.19 316 TRP A O 1
ATOM 2430 N N . GLN A 1 317 ? -26.393 -10.779 17.230 1.00 95.56 317 GLN A N 1
ATOM 2431 C CA . GLN A 1 317 ? -25.508 -11.550 18.110 1.00 95.56 317 GLN A CA 1
ATOM 2432 C C . GLN A 1 317 ? -24.032 -11.416 17.713 1.00 95.56 317 GLN A C 1
ATOM 2434 O O . GLN A 1 317 ? -23.181 -11.236 18.581 1.00 95.56 317 GLN A O 1
ATOM 2439 N N . SER A 1 318 ? -23.736 -11.460 16.411 1.00 92.12 318 SER A N 1
ATOM 2440 C CA . SER A 1 318 ? -22.376 -11.406 15.857 1.00 92.12 318 SER A CA 1
ATOM 2441 C C . SER A 1 318 ? -21.977 -10.026 15.331 1.00 92.12 318 SER A C 1
ATOM 2443 O O . SER A 1 318 ? -20.804 -9.784 15.051 1.00 92.12 318 SER A O 1
ATOM 2445 N N . ALA A 1 319 ? -22.935 -9.115 15.148 1.00 92.31 319 ALA A N 1
ATOM 2446 C CA . ALA A 1 319 ? -22.661 -7.774 14.655 1.00 92.31 319 ALA A CA 1
ATOM 2447 C C . ALA A 1 319 ? -21.832 -6.975 15.671 1.00 92.31 319 ALA A C 1
ATOM 2449 O O . ALA A 1 319 ? -22.150 -6.941 16.857 1.00 92.31 319 ALA A O 1
ATOM 2450 N N . LEU A 1 320 ? -20.789 -6.287 15.193 1.00 93.94 320 LEU A N 1
ATOM 2451 C CA . LEU A 1 320 ? -20.008 -5.362 16.013 1.00 93.94 320 LEU A CA 1
ATOM 2452 C C . LEU A 1 320 ? -20.747 -4.031 16.193 1.00 93.94 320 LEU A C 1
ATOM 2454 O O . LEU A 1 320 ? -21.082 -3.339 15.219 1.00 93.94 320 LEU A O 1
ATOM 2458 N N . TYR A 1 321 ? -20.906 -3.639 17.452 1.00 94.50 321 TYR A N 1
ATOM 2459 C CA . TYR A 1 321 ? -21.443 -2.356 17.881 1.00 94.50 321 TYR A CA 1
ATOM 2460 C C . TYR A 1 321 ? -20.359 -1.505 18.529 1.00 94.50 321 TYR A C 1
ATOM 2462 O O . TYR A 1 321 ? -19.351 -2.003 19.026 1.00 94.50 321 TYR A O 1
ATOM 2470 N N . GLN A 1 322 ? -20.567 -0.194 18.518 1.00 93.56 322 GLN A N 1
ATOM 2471 C CA . GLN A 1 322 ? -19.737 0.731 19.286 1.00 93.56 322 GLN A CA 1
ATOM 2472 C C . GLN A 1 322 ? -20.216 0.715 20.731 1.00 93.56 322 GLN A C 1
ATOM 2474 O O . GLN A 1 322 ? -21.422 0.667 20.957 1.00 93.56 322 GLN A O 1
ATOM 2479 N N . VAL A 1 323 ? -19.308 0.790 21.697 1.00 93.12 323 VAL A N 1
ATOM 2480 C CA . VAL A 1 323 ? -19.677 0.792 23.118 1.00 93.12 323 VAL A CA 1
ATOM 2481 C C . VAL A 1 323 ? -18.980 1.905 23.885 1.00 93.12 323 VAL A C 1
ATOM 2483 O O . VAL A 1 323 ? -17.919 2.393 23.476 1.00 93.12 323 VAL A O 1
ATOM 2486 N N . ARG A 1 324 ? -19.596 2.316 24.995 1.00 91.44 324 ARG A N 1
ATOM 2487 C CA . ARG A 1 324 ? -19.009 3.217 25.995 1.00 91.44 324 ARG A CA 1
ATOM 2488 C C . ARG A 1 324 ? -19.717 3.092 27.350 1.00 91.44 324 ARG A C 1
ATOM 2490 O O . ARG A 1 324 ? -20.899 2.753 27.405 1.00 91.44 324 ARG A O 1
ATOM 2497 N N . ALA A 1 325 ? -19.007 3.446 28.413 1.00 87.25 325 ALA A N 1
ATOM 2498 C CA . ALA A 1 325 ? -19.491 3.528 29.790 1.00 87.25 325 ALA A CA 1
ATOM 2499 C C . ALA A 1 325 ? -20.165 4.875 30.109 1.00 87.25 325 ALA A C 1
ATOM 2501 O O . ALA A 1 325 ? -21.056 4.957 30.947 1.00 87.25 325 ALA A O 1
ATOM 2502 N N . GLU A 1 326 ? -19.732 5.956 29.458 1.00 84.50 326 GLU A N 1
ATOM 2503 C CA . GLU A 1 326 ? -20.205 7.308 29.776 1.00 84.50 326 GLU A CA 1
ATOM 2504 C C . GLU A 1 326 ? -21.400 7.738 28.910 1.00 84.50 326 GLU A C 1
ATOM 2506 O O . GLU A 1 326 ? -21.522 7.275 27.778 1.00 84.50 326 GLU A O 1
ATOM 2511 N N . PRO A 1 327 ? -22.240 8.686 29.354 1.00 80.38 327 PRO A N 1
ATOM 2512 C CA . PRO A 1 327 ? -23.309 9.247 28.532 1.00 80.38 327 PRO A CA 1
ATOM 2513 C C . PRO A 1 327 ? -22.817 9.981 27.281 1.00 80.38 327 PRO A C 1
ATOM 2515 O O . PRO A 1 327 ? -21.830 10.717 27.313 1.00 80.38 327 PRO A O 1
ATOM 2518 N N . VAL A 1 328 ? -23.553 9.831 26.178 1.00 76.94 328 VAL A N 1
ATOM 2519 C CA . VAL A 1 328 ? -23.399 10.669 24.974 1.00 76.94 328 VAL A CA 1
ATOM 2520 C C . VAL A 1 328 ? -24.329 11.871 25.076 1.00 76.94 328 VAL A C 1
ATOM 2522 O O . VAL A 1 328 ? -25.397 11.787 25.680 1.00 76.94 328 VAL A O 1
ATOM 2525 N N . ALA A 1 329 ? -23.958 12.989 24.448 1.00 74.62 329 ALA A N 1
ATOM 2526 C CA . ALA A 1 329 ? -24.873 14.110 24.268 1.00 74.62 329 ALA A CA 1
ATOM 2527 C C . ALA A 1 329 ? -26.207 13.627 23.667 1.00 74.62 329 ALA A C 1
ATOM 2529 O O . ALA A 1 329 ? -26.215 12.941 22.643 1.00 74.62 329 ALA A O 1
ATOM 2530 N N . ALA A 1 330 ? -27.324 14.030 24.280 1.00 68.25 330 ALA A N 1
ATOM 2531 C CA . ALA A 1 330 ? -28.678 13.599 23.914 1.00 68.25 330 ALA A CA 1
ATOM 2532 C C . ALA A 1 330 ? -29.065 13.897 22.450 1.00 68.25 330 ALA A C 1
ATOM 2534 O O . ALA A 1 330 ? -30.031 13.345 21.935 1.00 68.25 330 ALA A O 1
ATOM 2535 N N . SER A 1 331 ? -28.315 14.766 21.769 1.00 75.88 331 SER A N 1
ATOM 2536 C CA . SER A 1 331 ? -28.508 15.112 20.363 1.00 75.88 331 SER A CA 1
ATOM 2537 C C . SER A 1 331 ? -27.884 14.124 19.373 1.00 75.88 331 SER A C 1
ATOM 2539 O O . SER A 1 331 ? -28.056 14.321 18.173 1.00 75.88 331 SER A O 1
ATOM 2541 N N . ASN A 1 332 ? -27.148 13.096 19.815 1.00 82.69 332 ASN A N 1
ATOM 2542 C CA . ASN A 1 332 ? -26.522 12.142 18.900 1.00 82.69 332 ASN A CA 1
ATOM 2543 C C . ASN A 1 332 ? -27.467 10.965 18.582 1.00 82.69 332 ASN A C 1
ATOM 2545 O O . ASN A 1 332 ? -27.599 10.061 19.407 1.00 82.69 332 ASN A O 1
ATOM 2549 N N . PRO A 1 333 ? -28.068 10.910 17.377 1.00 87.75 333 PRO A N 1
ATOM 2550 C CA . PRO A 1 333 ? -29.063 9.895 17.039 1.00 87.75 333 PRO A CA 1
ATOM 2551 C C . PRO A 1 333 ? -28.463 8.498 16.834 1.00 87.75 333 PRO A C 1
ATOM 2553 O O . PRO A 1 333 ? -29.208 7.544 16.672 1.00 87.75 333 PRO A O 1
ATOM 2556 N N . ASN A 1 334 ? -27.133 8.357 16.804 1.00 91.44 334 ASN A N 1
ATOM 2557 C CA . ASN A 1 334 ? -26.465 7.074 16.562 1.00 91.44 334 ASN A CA 1
ATOM 2558 C C . ASN A 1 334 ? -26.227 6.252 17.835 1.00 91.44 334 ASN A C 1
ATOM 2560 O O . ASN A 1 334 ? -25.651 5.171 17.755 1.00 91.44 334 ASN A O 1
ATOM 2564 N N . TRP A 1 335 ? -26.599 6.764 19.006 1.00 92.44 335 TRP A N 1
ATOM 2565 C CA . TRP A 1 335 ? -26.349 6.108 20.285 1.00 92.44 335 TRP A CA 1
ATOM 2566 C C . TRP A 1 335 ? -27.659 5.822 20.998 1.00 92.44 335 TRP A C 1
ATOM 2568 O O . TRP A 1 335 ? -28.572 6.644 20.991 1.00 92.44 335 TRP A O 1
ATOM 2578 N N . MET A 1 336 ? -2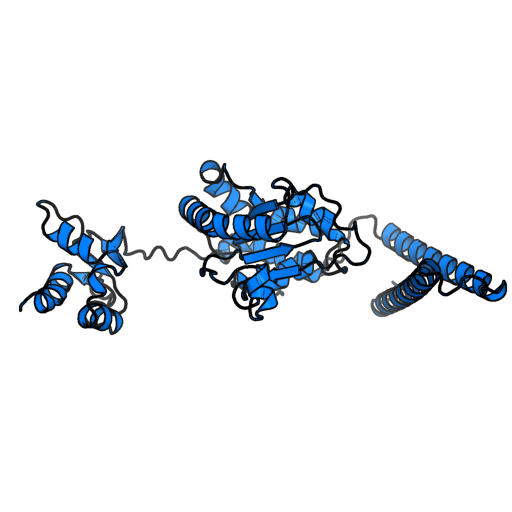7.737 4.654 21.623 1.00 94.31 336 MET A N 1
ATOM 2579 C CA . MET A 1 336 ? -28.857 4.256 22.463 1.00 94.31 336 MET A CA 1
ATOM 2580 C C . MET A 1 336 ? -28.341 3.768 23.821 1.00 94.31 336 MET A C 1
ATOM 2582 O O . MET A 1 336 ? -27.228 3.235 23.884 1.00 94.31 336 MET A O 1
ATOM 2586 N N . PRO A 1 337 ? -29.113 3.946 24.905 1.00 94.44 337 PRO A N 1
ATOM 2587 C CA . PRO A 1 337 ? -28.825 3.290 26.176 1.00 94.44 337 PRO A CA 1
ATOM 2588 C C . PRO A 1 337 ? -28.789 1.770 26.001 1.00 94.44 337 PRO A C 1
ATOM 2590 O O . PRO A 1 337 ? -29.536 1.224 25.180 1.00 94.44 337 PRO A O 1
ATOM 2593 N N . VAL A 1 338 ? -27.941 1.084 26.765 1.00 94.06 338 VAL A N 1
ATOM 2594 C CA . VAL A 1 338 ? -27.831 -0.379 26.707 1.00 94.06 338 VAL A CA 1
ATOM 2595 C C . VAL A 1 338 ? -29.177 -1.048 27.004 1.00 94.06 338 VAL A C 1
ATOM 2597 O O . VAL A 1 338 ? -29.516 -2.041 26.376 1.00 94.06 338 VAL A O 1
ATOM 2600 N N . GLU A 1 339 ? -30.024 -0.450 27.841 1.00 93.75 339 GLU A N 1
ATOM 2601 C CA . GLU A 1 339 ? -31.365 -0.953 28.153 1.00 93.75 339 GLU A CA 1
ATOM 2602 C C . GLU A 1 339 ? -32.279 -0.984 26.921 1.00 93.75 339 GLU A C 1
ATOM 2604 O O . GLU A 1 339 ? -33.056 -1.922 26.749 1.00 93.75 339 GLU A O 1
ATOM 2609 N N . ALA A 1 340 ? -32.167 0.011 26.034 1.00 93.31 340 ALA A N 1
ATOM 2610 C CA . ALA A 1 340 ? -32.930 0.044 24.787 1.00 93.31 340 ALA A CA 1
ATOM 2611 C C . ALA A 1 340 ? -32.460 -1.049 23.816 1.00 93.31 340 ALA A C 1
ATOM 2613 O O . ALA A 1 340 ? -33.279 -1.670 23.138 1.00 93.31 340 ALA A O 1
ATOM 2614 N N . PHE A 1 341 ? -31.151 -1.314 23.789 1.00 95.31 341 PHE A N 1
ATOM 2615 C CA . PHE A 1 341 ? -30.583 -2.430 23.039 1.00 95.31 341 PHE A CA 1
ATOM 2616 C C . PHE A 1 341 ? -31.089 -3.776 23.585 1.00 95.31 341 PHE A C 1
ATOM 2618 O O . PHE A 1 341 ? -31.598 -4.589 22.816 1.00 95.31 341 PHE A O 1
ATOM 2625 N N . LEU A 1 342 ? -31.026 -3.979 24.908 1.00 94.94 342 LEU A N 1
ATOM 2626 C CA . LEU A 1 342 ? -31.472 -5.203 25.584 1.00 94.94 342 LEU A CA 1
ATOM 2627 C C . LEU A 1 342 ? -32.965 -5.477 25.385 1.00 94.94 342 LEU A C 1
ATOM 2629 O O . LEU A 1 342 ? -33.348 -6.621 25.160 1.00 94.94 342 LEU A O 1
ATOM 2633 N N . HIS A 1 343 ? -33.806 -4.441 25.424 1.00 93.75 343 HIS A N 1
ATOM 2634 C CA . HIS A 1 343 ? -35.234 -4.581 25.141 1.00 93.75 343 HIS A CA 1
ATOM 2635 C C . HIS A 1 343 ? -35.470 -5.095 23.716 1.00 93.75 343 HIS A C 1
ATOM 2637 O O . HIS A 1 343 ? -36.216 -6.050 23.517 1.00 93.75 343 HIS A O 1
ATOM 2643 N N . ALA A 1 344 ? -34.803 -4.500 22.723 1.00 92.00 344 ALA A N 1
ATOM 2644 C CA . ALA A 1 344 ? -34.988 -4.868 21.321 1.00 92.00 344 ALA A CA 1
ATOM 2645 C C . ALA A 1 344 ? -34.542 -6.310 21.011 1.00 92.00 344 ALA A C 1
ATOM 2647 O O . ALA A 1 344 ? -35.177 -6.987 20.204 1.00 92.00 344 ALA A O 1
ATOM 2648 N N . VAL A 1 345 ? -33.473 -6.796 21.653 1.00 92.25 345 VAL A N 1
ATOM 2649 C CA . VAL A 1 345 ? -33.003 -8.188 21.487 1.00 92.25 345 VAL A CA 1
ATOM 2650 C C . VAL A 1 345 ? -33.781 -9.185 22.358 1.00 92.25 345 VAL A C 1
ATOM 2652 O O . VAL A 1 345 ? -33.911 -10.355 21.997 1.00 92.25 345 VAL A O 1
ATOM 2655 N N . GLY A 1 346 ? -34.328 -8.738 23.493 1.00 82.00 346 GLY A N 1
ATOM 2656 C CA . GLY A 1 346 ? -35.155 -9.547 24.390 1.00 82.00 346 GLY A CA 1
ATOM 2657 C C . GLY A 1 346 ? -36.494 -9.938 23.765 1.00 82.00 346 GLY A C 1
ATOM 2658 O O . GLY A 1 346 ? -36.911 -11.088 23.902 1.00 82.00 346 GLY A O 1
ATOM 2659 N N . ASP A 1 347 ? -37.103 -9.037 22.990 1.00 71.12 347 ASP A N 1
ATOM 2660 C CA . ASP A 1 347 ? -38.353 -9.293 22.257 1.00 71.12 347 ASP A CA 1
ATOM 2661 C C . ASP A 1 347 ? -38.214 -10.392 21.180 1.00 71.12 347 ASP A C 1
ATOM 2663 O O . ASP A 1 347 ? -39.205 -10.987 20.770 1.00 71.12 347 ASP A O 1
ATOM 2667 N N . GLN A 1 348 ? -36.988 -10.708 20.746 1.00 62.12 348 GLN A N 1
ATOM 2668 C CA . GLN A 1 348 ? -36.683 -11.817 19.825 1.00 62.12 348 GLN A CA 1
ATOM 2669 C C . GLN A 1 348 ? -36.471 -13.165 20.536 1.00 62.12 348 GLN A C 1
ATOM 2671 O O . GLN A 1 348 ? -36.461 -14.209 19.889 1.00 62.12 348 GLN A O 1
ATOM 2676 N N . SER A 1 349 ? -36.243 -13.144 21.853 1.00 48.62 349 SER A N 1
ATOM 2677 C CA . SER A 1 349 ? -35.936 -14.332 22.667 1.00 48.62 349 SER A CA 1
ATOM 2678 C C . SER A 1 349 ? -37.163 -14.878 23.413 1.00 48.62 349 SER A C 1
ATOM 2680 O O . SER A 1 349 ? -37.061 -15.890 24.110 1.00 48.62 349 SER A O 1
ATOM 2682 N N . ALA A 1 350 ? -38.317 -14.215 23.285 1.00 37.88 350 ALA A N 1
ATOM 2683 C CA . ALA A 1 350 ? -39.604 -14.723 23.740 1.00 37.88 350 ALA A CA 1
ATOM 2684 C C . ALA A 1 350 ? -40.187 -15.674 22.669 1.00 37.88 350 ALA A C 1
ATOM 2686 O O . ALA A 1 350 ? -40.215 -15.292 21.499 1.00 37.88 350 ALA A O 1
ATOM 2687 N N . PRO A 1 351 ? -40.592 -16.904 23.039 1.00 39.34 351 PRO A N 1
ATOM 2688 C CA . PRO A 1 351 ? -41.050 -17.928 22.097 1.00 39.34 351 PRO A CA 1
ATOM 2689 C C . PRO A 1 351 ? -42.340 -17.575 21.350 1.00 39.34 351 PRO A C 1
ATOM 2691 O O . PRO A 1 351 ? -43.192 -16.858 21.928 1.00 39.34 351 PRO A O 1
#

pLDDT: mean 78.08, std 17.79, range [30.12, 98.31]

Radius of gyration: 28.53 Å; chains: 1; bounding box: 69×54×86 Å

Foldseek 3Di:
DQDPVNVVVLVVVLVVLCVVLVVVVVCVVVCVCPPPCDPVNVVVSVVSVVVNVVSVVVVVVVVVVVPDDDDVCPVCAPVDDADLDQCCCLVPLLCLLQCVPNNPCVCLVCVLLQAPDDQPPDPPKDKDKDAPPDPPVVCPDPVSCVQQNNDDDNLAARIWIDTLAAIEGEHEDQQEQDALVVVVVSLVVHVVSQVSNCVSSVHDPSRYGYAYEYAVVSCVVRVVSNVPHHYGYLVNSLVSRVVPGDVVSSSNSVSSSVCSVVSRPPPCPVVPFPAKDQLLVLVVLVPDPHRFFFKWFAVQELPDPVLVVCLVVVVSRGDIIGTGNDDDDPPDRRMDTSVSSCVSNVVVVDD